Protein AF-A0A165BD59-F1 (afdb_monomer_lite)

Sequence (265 aa):
MYGEHDAYDPAEDPALRLRTVRTAASTIAESIRSEAARDDRRRRKDKGKKRSRFLGFGTARDTREDGIDVDGKKAPASGPRRLVHVAVPLGRDEVKRNGEPLTTYVRNKIRTSKYTPLTFLPKNLYEQFRRVANIYFLALVVLATQPMFGAAGSQISFLPLAVILTITAFKDGLEDYRRAAQDTELNNSPTTRLASDHNSHGGWRNRADEAVRRAWGATFVEVGDILLLRNDDQIPADVVVLATSDPQGDGLCYVETKNLDGETN

pLDDT: mean 75.21, std 19.03, range [31.95, 97.62]

InterPro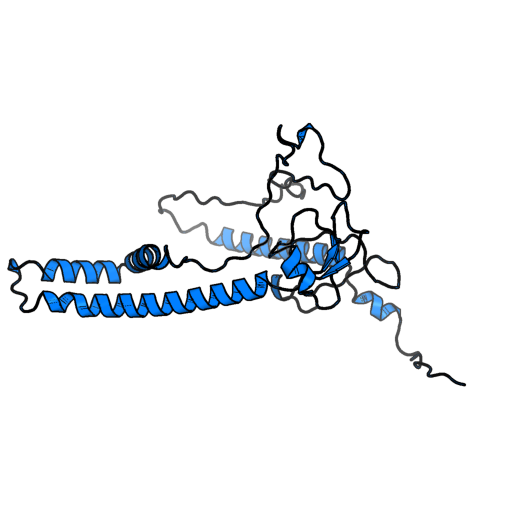 domains:
  IPR008250 P-type ATPase, A domain superfamily [SSF81653] (217-264)
  IPR023298 P-type ATPase, transmembrane domain superfamily [SSF81665] (101-192)
  IPR032631 P-type ATPase, N-terminal [PF16209] (103-151)

Radius of gyration: 29.37 Å; chains: 1; bounding box: 85×55×74 Å

Secondary structure (DSSP, 8-state):
---------TTS-HHHHTTT---HHHHHHHHHHHHHHHHHHHHHHHHTTTTS--------------PPPTTSPPPP--SPPP---SSSPPPGGGB-TTS-BSS-PPPS--------TTTHHHHHHHHHHTSHHHHHHHHHHHHHT-GGG--TTTTTTTHHHHHHHHHHHHHHHHHHHHHHHHHHHHHT---EEE---TTS-S-EEETTSHHHHHHH-SPPP-TT--EEPPTTPPP-S---------TT-S-------TTTT----

Foldseek 3Di:
DDDDDPDDDPPDDPVVVVVPDDDPVRVVVVVVVVVVVVVVVVVVVVVVVVPDDDDDDDDDDPPPPQDQPPVNDRDPPPDDDDDFDAPDQDDPVQADPVRHGPDDDDFLADAPQPDDPVRLVVVLVVVVVVDPVLVVLVVVLVVLPPVVVVNDPSVCSCVVSVVVSVVSSVVSVVVSVVRVVVSVVLLQAKWWWFDPDPPDDTDIDISVDPVCCVVVPSRGDDGNIDTDDDPPRDDSDDDDQPADPPPVRPRDDDDDCCVPPNDDD

Structure (mmCIF, N/CA/C/O backbone):
data_AF-A0A165BD59-F1
#
_entry.id   AF-A0A165BD59-F1
#
loop_
_atom_site.group_PDB
_atom_site.id
_atom_site.type_symbol
_atom_site.label_atom_id
_atom_site.label_alt_id
_atom_site.label_comp_id
_atom_site.label_asym_id
_atom_site.label_entity_id
_atom_site.label_seq_id
_atom_site.pdbx_PDB_ins_code
_atom_site.Cartn_x
_atom_site.Cartn_y
_atom_site.Cartn_z
_atom_site.occupancy
_atom_site.B_iso_or_equiv
_atom_site.auth_seq_id
_atom_site.auth_comp_id
_atom_site.auth_asym_id
_atom_site.auth_atom_id
_atom_site.pdbx_PDB_model_num
ATOM 1 N N . MET A 1 1 ? 50.662 14.422 -24.762 1.00 33.31 1 MET A N 1
ATOM 2 C CA . MET A 1 1 ? 51.720 14.145 -23.771 1.00 33.31 1 MET A CA 1
ATOM 3 C C . MET A 1 1 ? 51.085 13.328 -22.660 1.00 33.31 1 MET A C 1
ATOM 5 O O . MET A 1 1 ? 50.038 13.758 -22.206 1.00 33.31 1 MET A O 1
ATOM 9 N N . TYR A 1 2 ? 51.675 12.159 -22.374 1.00 31.95 2 TYR A N 1
ATOM 10 C CA . TYR A 1 2 ? 51.641 11.294 -21.173 1.00 31.95 2 TYR A CA 1
ATOM 11 C C . TYR A 1 2 ? 50.506 11.526 -20.148 1.00 31.95 2 TYR A C 1
ATOM 13 O O . TYR A 1 2 ? 50.358 12.637 -19.665 1.00 31.95 2 TYR A O 1
ATOM 21 N N . GLY A 1 3 ? 49.674 10.559 -19.751 1.00 37.53 3 GLY A N 1
ATOM 22 C CA . GLY A 1 3 ? 49.916 9.128 -19.550 1.00 37.53 3 GLY A CA 1
ATOM 23 C C . GLY A 1 3 ? 49.971 8.866 -18.043 1.00 37.53 3 GLY A C 1
ATOM 24 O O . GLY A 1 3 ? 51.034 9.024 -17.456 1.00 37.53 3 GLY A O 1
ATOM 25 N N . GLU A 1 4 ? 48.844 8.502 -17.428 1.00 37.16 4 GLU A N 1
ATOM 26 C CA . GLU A 1 4 ? 48.795 8.057 -16.032 1.00 37.16 4 GLU A CA 1
ATOM 27 C C . GLU A 1 4 ? 48.558 6.545 -16.055 1.00 37.16 4 GLU A C 1
ATOM 29 O O . GLU A 1 4 ? 47.484 6.054 -16.395 1.00 37.16 4 GLU A O 1
ATOM 34 N N . HIS A 1 5 ? 49.658 5.816 -15.875 1.00 39.97 5 HIS A N 1
ATOM 35 C CA . HIS A 1 5 ? 49.687 4.367 -15.779 1.00 39.97 5 HIS A CA 1
ATOM 36 C C . HIS A 1 5 ? 49.187 3.971 -14.391 1.00 39.97 5 HIS A C 1
ATOM 38 O O . HIS A 1 5 ? 49.892 4.203 -13.408 1.00 39.97 5 HIS A O 1
ATOM 44 N N . ASP A 1 6 ? 48.031 3.315 -14.318 1.00 50.88 6 ASP A N 1
ATOM 45 C CA . ASP A 1 6 ? 47.707 2.487 -13.161 1.00 50.88 6 ASP A CA 1
ATOM 46 C C . ASP A 1 6 ? 48.766 1.382 -13.077 1.00 50.88 6 ASP A C 1
ATOM 48 O O . ASP A 1 6 ? 48.921 0.549 -13.978 1.00 50.88 6 ASP A O 1
ATOM 52 N N . ALA A 1 7 ? 49.578 1.452 -12.026 1.00 43.84 7 ALA A N 1
ATOM 53 C CA . ALA A 1 7 ? 50.655 0.519 -11.770 1.00 43.84 7 ALA A CA 1
ATOM 54 C C . ALA A 1 7 ? 50.078 -0.892 -11.586 1.00 43.84 7 ALA A C 1
ATOM 56 O O . ALA A 1 7 ? 49.353 -1.171 -10.634 1.00 43.84 7 ALA A O 1
ATOM 57 N N . TYR A 1 8 ? 50.423 -1.783 -12.512 1.00 50.81 8 TYR A N 1
ATOM 58 C CA . TYR A 1 8 ? 50.262 -3.222 -12.356 1.00 50.81 8 TYR A CA 1
ATOM 59 C C . TYR A 1 8 ? 51.144 -3.679 -11.187 1.00 50.81 8 TYR A C 1
ATOM 61 O O . TYR A 1 8 ? 52.370 -3.684 -11.314 1.00 50.81 8 TYR A O 1
ATOM 69 N N . ASP A 1 9 ? 50.531 -4.014 -10.050 1.00 53.12 9 ASP A N 1
ATOM 70 C CA . ASP A 1 9 ? 51.209 -4.647 -8.917 1.00 53.12 9 ASP A CA 1
ATOM 71 C C . ASP A 1 9 ? 51.404 -6.146 -9.228 1.00 53.12 9 ASP A C 1
ATOM 73 O O . ASP A 1 9 ? 50.424 -6.893 -9.307 1.00 53.12 9 ASP A O 1
ATOM 77 N N . PRO A 1 10 ? 52.645 -6.623 -9.444 1.00 53.22 10 PRO A N 1
ATOM 78 C CA . PRO A 1 10 ? 52.916 -8.007 -9.827 1.00 53.22 10 PRO A CA 1
ATOM 79 C C . PRO A 1 10 ? 52.735 -9.016 -8.677 1.00 53.22 10 PRO A C 1
ATOM 81 O O . PRO A 1 10 ? 53.019 -10.199 -8.875 1.00 53.22 10 PRO A O 1
ATOM 84 N N . ALA A 1 11 ? 52.296 -8.583 -7.488 1.00 52.50 11 AL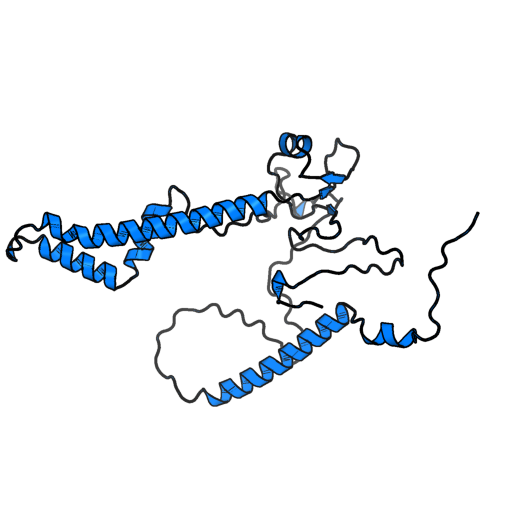A A N 1
ATOM 85 C CA . ALA A 1 11 ? 52.060 -9.454 -6.337 1.00 52.50 11 ALA A CA 1
ATOM 86 C C . ALA A 1 11 ? 50.614 -9.983 -6.214 1.00 52.50 11 ALA A C 1
ATOM 88 O O . ALA A 1 11 ? 50.369 -10.868 -5.390 1.00 52.50 11 ALA A O 1
ATOM 89 N N . GLU A 1 12 ? 49.658 -9.498 -7.016 1.00 51.25 12 GLU A N 1
ATOM 90 C CA . GLU A 1 12 ? 48.284 -10.018 -6.999 1.00 51.25 12 GLU A CA 1
ATOM 91 C C . GLU A 1 12 ? 48.123 -11.204 -7.962 1.00 51.25 12 GLU A C 1
ATOM 93 O O . GLU A 1 12 ? 48.061 -11.047 -9.179 1.00 51.25 12 GLU A O 1
ATOM 98 N N . ASP A 1 13 ? 48.028 -12.415 -7.408 1.00 57.69 13 ASP A N 1
ATOM 99 C CA . ASP A 1 13 ? 47.718 -13.628 -8.166 1.00 57.69 13 ASP A CA 1
ATOM 100 C C . ASP A 1 13 ? 46.296 -13.529 -8.779 1.00 57.69 13 ASP A C 1
ATOM 102 O O . ASP A 1 13 ? 45.302 -13.511 -8.040 1.00 57.69 13 ASP A O 1
ATOM 106 N N . PRO A 1 14 ? 46.139 -13.487 -10.118 1.00 55.44 14 PRO A N 1
ATOM 107 C CA . PRO A 1 14 ? 44.833 -13.365 -10.772 1.00 55.44 14 PRO A CA 1
ATOM 108 C C . PRO A 1 14 ? 43.921 -14.578 -10.520 1.00 55.44 14 PRO A C 1
ATOM 110 O O . PRO A 1 14 ? 42.703 -14.485 -10.687 1.00 55.44 14 PRO A O 1
ATOM 113 N N . ALA A 1 15 ? 44.473 -15.704 -10.053 1.00 53.16 15 ALA A N 1
ATOM 114 C CA . ALA A 1 15 ? 43.697 -16.867 -9.639 1.00 53.16 15 ALA A CA 1
ATOM 115 C C . ALA A 1 15 ? 43.010 -16.691 -8.269 1.00 53.16 15 ALA A C 1
ATOM 117 O O . ALA A 1 15 ? 42.116 -17.476 -7.935 1.00 53.16 15 ALA A O 1
ATOM 118 N N . LEU A 1 16 ? 43.376 -15.672 -7.477 1.00 47.09 16 LEU A N 1
ATOM 119 C CA . LEU A 1 16 ? 42.739 -15.391 -6.185 1.00 47.09 16 LEU A CA 1
ATOM 120 C C . LEU A 1 16 ? 41.391 -14.665 -6.332 1.00 47.09 16 LEU A C 1
ATOM 122 O O . LEU A 1 16 ? 40.461 -14.989 -5.592 1.00 47.09 16 LEU A O 1
ATOM 126 N N . ARG A 1 17 ? 41.231 -13.766 -7.318 1.00 45.41 17 ARG A N 1
ATOM 127 C CA . ARG A 1 17 ? 39.956 -13.052 -7.576 1.00 45.41 17 ARG A CA 1
ATOM 128 C C . ARG A 1 17 ? 38.838 -13.972 -8.070 1.00 45.41 17 ARG A C 1
ATOM 130 O O . ARG A 1 17 ? 37.668 -13.713 -7.820 1.00 45.41 17 ARG A O 1
ATOM 137 N N . LEU A 1 18 ? 39.188 -15.082 -8.717 1.00 45.34 18 LEU A N 1
ATOM 138 C CA . LEU A 1 18 ? 38.225 -16.062 -9.228 1.00 45.34 18 LEU A CA 1
ATOM 139 C C . LEU A 1 18 ? 37.698 -17.023 -8.150 1.00 45.34 18 LEU A C 1
ATOM 141 O O . LEU A 1 18 ? 36.722 -17.730 -8.386 1.00 45.34 18 LEU A O 1
ATOM 145 N N . ARG A 1 19 ? 38.317 -17.066 -6.960 1.00 46.44 19 ARG A N 1
ATOM 146 C CA . ARG A 1 19 ? 37.901 -17.974 -5.873 1.00 46.44 19 ARG A CA 1
ATOM 147 C C . ARG A 1 19 ? 36.776 -17.424 -4.997 1.00 46.44 19 ARG A C 1
ATOM 149 O O . ARG A 1 19 ? 36.176 -18.199 -4.255 1.00 46.44 19 ARG A O 1
ATOM 156 N N . THR A 1 20 ? 36.479 -16.128 -5.075 1.00 49.16 20 THR A N 1
ATOM 157 C CA . THR A 1 20 ? 35.452 -15.467 -4.250 1.00 49.16 20 THR A CA 1
ATOM 158 C C . THR A 1 20 ? 34.206 -15.052 -5.032 1.00 49.16 20 THR A C 1
ATOM 160 O O . THR A 1 20 ? 33.179 -14.772 -4.418 1.00 49.16 20 THR A O 1
ATOM 163 N N . VAL A 1 21 ? 34.241 -15.077 -6.370 1.00 49.41 21 VAL A N 1
ATOM 164 C CA . VAL A 1 21 ? 33.085 -14.728 -7.206 1.00 49.41 21 VAL A CA 1
ATOM 165 C C . VAL A 1 21 ? 32.183 -15.945 -7.376 1.00 49.41 21 VAL A C 1
ATOM 167 O O . VAL A 1 21 ? 32.472 -16.881 -8.121 1.00 49.41 21 VAL A O 1
ATOM 170 N N . ARG A 1 22 ? 31.057 -15.931 -6.668 1.00 55.25 22 ARG A N 1
ATOM 171 C CA . ARG A 1 22 ? 29.975 -16.893 -6.866 1.00 55.25 22 ARG A CA 1
ATOM 172 C C . ARG A 1 22 ? 29.050 -16.362 -7.954 1.00 55.25 22 ARG A C 1
ATOM 174 O O . ARG A 1 22 ? 28.474 -15.290 -7.814 1.00 55.25 22 ARG A O 1
ATOM 181 N N . THR A 1 23 ? 28.879 -17.113 -9.039 1.00 60.84 23 THR A N 1
ATOM 182 C CA . THR A 1 23 ? 27.822 -16.831 -10.022 1.00 60.84 23 THR A CA 1
ATOM 183 C C . THR A 1 23 ? 26.452 -16.922 -9.346 1.00 60.84 23 THR A C 1
ATOM 185 O O . THR A 1 23 ? 26.275 -17.739 -8.439 1.00 60.84 23 THR A O 1
ATOM 188 N N . ALA A 1 24 ? 25.460 -16.151 -9.804 1.00 55.47 24 ALA A N 1
ATOM 189 C CA . ALA A 1 24 ? 24.094 -16.188 -9.261 1.00 55.47 24 ALA A CA 1
ATOM 190 C C . ALA A 1 24 ? 23.498 -17.614 -9.232 1.00 55.47 24 ALA A C 1
ATOM 192 O O . ALA A 1 24 ? 22.771 -17.992 -8.320 1.00 55.47 24 ALA A O 1
ATOM 193 N N . ALA A 1 25 ? 23.870 -18.465 -10.191 1.00 58.34 25 ALA A N 1
ATOM 194 C CA . ALA A 1 25 ? 23.489 -19.875 -10.182 1.00 58.34 25 ALA A CA 1
ATOM 195 C C . ALA A 1 25 ? 24.118 -20.662 -9.013 1.00 58.34 25 ALA A C 1
ATOM 197 O O . ALA A 1 25 ? 23.476 -21.539 -8.436 1.00 58.34 25 ALA A O 1
ATOM 198 N N . SER A 1 26 ? 25.366 -20.355 -8.647 1.00 68.25 26 SER A N 1
ATOM 199 C CA . SER A 1 26 ? 26.078 -21.009 -7.544 1.00 68.25 26 SER A CA 1
ATOM 200 C C . SER A 1 26 ? 25.597 -20.547 -6.165 1.00 68.25 26 SER A C 1
ATOM 202 O O . SER A 1 26 ? 25.477 -21.385 -5.271 1.00 68.25 26 SER A O 1
ATOM 204 N N . THR A 1 27 ? 25.226 -19.269 -6.008 1.00 66.56 27 THR A N 1
ATOM 205 C CA . THR A 1 27 ? 24.606 -18.755 -4.775 1.00 66.56 27 THR A CA 1
ATOM 206 C C . THR A 1 27 ? 23.228 -19.372 -4.560 1.00 66.56 27 THR A C 1
ATOM 208 O O . THR A 1 27 ? 22.952 -19.866 -3.470 1.00 66.56 27 THR A O 1
ATOM 211 N N . ILE A 1 28 ? 22.412 -19.481 -5.615 1.00 68.81 28 ILE A N 1
ATOM 212 C CA . ILE A 1 28 ? 21.121 -20.184 -5.575 1.00 68.81 28 ILE A CA 1
ATOM 213 C C . ILE A 1 28 ? 21.314 -21.674 -5.242 1.00 68.81 28 ILE A C 1
ATOM 215 O O . ILE A 1 28 ? 20.597 -22.239 -4.421 1.00 68.81 28 ILE A O 1
ATOM 219 N N . ALA A 1 29 ? 22.303 -22.342 -5.840 1.00 66.88 29 ALA A N 1
ATOM 220 C CA . ALA A 1 29 ? 22.573 -23.750 -5.548 1.00 66.88 29 ALA A CA 1
ATOM 221 C C . ALA A 1 29 ? 23.072 -23.984 -4.109 1.00 66.88 29 ALA A C 1
ATOM 223 O O . ALA A 1 29 ? 22.890 -25.069 -3.548 1.00 66.88 29 ALA A O 1
ATOM 224 N N . GLU A 1 30 ? 23.744 -23.007 -3.504 1.00 69.94 30 GLU A N 1
ATOM 225 C CA . GLU A 1 30 ? 24.208 -23.085 -2.119 1.00 69.94 30 GLU A CA 1
ATOM 226 C C . GLU A 1 30 ? 23.120 -22.702 -1.116 1.00 69.94 30 GLU A C 1
ATOM 228 O O . GLU A 1 30 ? 22.986 -23.384 -0.098 1.00 69.94 30 GLU A O 1
ATOM 233 N N . SER A 1 31 ? 22.282 -21.711 -1.432 1.00 68.44 31 SER A N 1
ATOM 234 C CA . SER A 1 31 ? 21.125 -21.351 -0.611 1.00 68.44 31 SER A CA 1
ATOM 235 C C . SER A 1 31 ? 20.165 -22.535 -0.495 1.00 68.44 31 SER A C 1
ATOM 237 O O . SER A 1 31 ? 19.843 -22.930 0.625 1.00 68.44 31 SER A O 1
ATOM 239 N N . ILE A 1 32 ? 19.871 -23.224 -1.606 1.00 72.81 32 ILE A N 1
ATOM 240 C CA . ILE A 1 32 ? 19.057 -24.452 -1.630 1.00 72.81 32 ILE A CA 1
ATOM 241 C C . ILE A 1 32 ? 19.676 -25.555 -0.757 1.00 72.81 32 ILE A C 1
ATOM 243 O O . ILE A 1 32 ? 18.973 -26.222 0.004 1.00 72.81 32 ILE A O 1
ATOM 247 N N . ARG A 1 33 ? 21.001 -25.755 -0.823 1.00 73.44 33 ARG A N 1
ATOM 248 C CA . ARG A 1 33 ? 21.699 -26.749 0.017 1.00 73.44 33 ARG A CA 1
ATOM 249 C C . ARG A 1 33 ? 21.655 -26.379 1.500 1.00 73.44 33 ARG A C 1
ATOM 251 O O . ARG A 1 33 ? 21.483 -27.257 2.349 1.00 73.44 33 ARG A O 1
ATOM 258 N N . SER A 1 34 ? 21.784 -25.093 1.816 1.00 73.19 34 SER A N 1
ATOM 259 C CA . SER A 1 34 ? 21.719 -24.582 3.186 1.00 73.19 34 SER A CA 1
ATOM 260 C C . SER A 1 34 ? 20.306 -24.683 3.775 1.00 73.19 34 SER A C 1
ATOM 262 O O . SER A 1 34 ? 20.154 -25.057 4.941 1.00 73.19 34 SER A O 1
ATOM 264 N N . GLU A 1 35 ? 19.272 -24.436 2.966 1.00 70.25 35 GLU A N 1
ATOM 265 C CA . GLU A 1 35 ? 17.866 -24.589 3.337 1.00 70.25 35 GLU A CA 1
ATOM 266 C C . GLU A 1 35 ? 17.512 -26.056 3.558 1.00 70.25 35 GLU A C 1
ATOM 268 O O . GLU A 1 35 ? 16.984 -26.400 4.617 1.00 70.25 35 GLU A O 1
ATOM 273 N N . ALA A 1 36 ? 17.918 -26.944 2.646 1.00 73.00 36 ALA A N 1
ATOM 274 C CA . ALA A 1 36 ? 17.712 -28.382 2.796 1.00 73.00 36 ALA A CA 1
ATOM 275 C C . ALA A 1 36 ? 18.338 -28.919 4.099 1.00 73.00 36 ALA A C 1
ATOM 277 O O . ALA A 1 36 ? 17.715 -29.692 4.830 1.00 73.00 36 ALA A O 1
ATOM 278 N N . ALA A 1 37 ? 19.543 -28.459 4.454 1.00 75.50 37 ALA A N 1
ATOM 279 C CA . ALA A 1 37 ? 20.199 -28.841 5.706 1.00 75.50 37 ALA A CA 1
ATOM 280 C C . ALA A 1 37 ? 19.501 -28.267 6.958 1.00 75.50 37 ALA A C 1
ATOM 282 O O . ALA A 1 37 ? 19.493 -28.907 8.018 1.00 75.50 37 ALA A O 1
ATOM 283 N N . ARG A 1 38 ? 18.918 -27.063 6.868 1.00 73.19 38 ARG A N 1
ATOM 284 C CA . ARG A 1 38 ? 18.138 -26.441 7.955 1.00 73.19 38 ARG A CA 1
ATOM 285 C C . ARG A 1 38 ? 16.810 -27.162 8.174 1.00 73.19 38 ARG A C 1
ATOM 287 O O . ARG A 1 38 ? 16.442 -27.404 9.329 1.00 73.19 38 ARG A O 1
ATOM 294 N N . ASP A 1 39 ? 16.137 -27.561 7.104 1.00 71.31 39 ASP A N 1
ATOM 295 C CA . ASP A 1 39 ? 14.881 -28.303 7.177 1.00 71.31 39 ASP A CA 1
ATOM 296 C C . ASP A 1 39 ? 15.070 -29.712 7.728 1.00 71.31 39 ASP A C 1
ATOM 298 O O . ASP A 1 39 ? 14.269 -30.161 8.554 1.00 71.31 39 ASP A O 1
ATOM 302 N N . ASP A 1 40 ? 16.179 -30.378 7.404 1.00 72.44 40 ASP A N 1
ATOM 303 C CA . ASP A 1 40 ? 16.482 -31.688 7.978 1.00 72.44 40 ASP A CA 1
ATOM 304 C C . ASP A 1 40 ? 16.718 -31.601 9.502 1.00 72.44 40 ASP A C 1
ATOM 306 O O . ASP A 1 40 ? 16.241 -32.438 10.280 1.00 72.44 40 ASP A O 1
ATOM 310 N N . ARG A 1 41 ? 17.348 -30.512 9.977 1.00 73.25 41 ARG A N 1
ATOM 311 C CA . ARG A 1 41 ? 17.464 -30.217 11.420 1.00 73.25 41 ARG A CA 1
ATOM 312 C C . ARG A 1 41 ? 16.108 -29.915 12.064 1.00 73.25 41 ARG A C 1
ATOM 314 O O . ARG A 1 41 ? 15.867 -30.370 13.186 1.00 73.25 41 ARG A O 1
ATOM 321 N N . ARG A 1 42 ? 15.214 -29.181 11.389 1.00 71.00 42 ARG A N 1
ATOM 322 C CA . ARG A 1 42 ? 13.852 -28.901 11.887 1.00 71.00 42 ARG A CA 1
ATOM 323 C C . ARG A 1 42 ? 13.023 -30.180 12.000 1.00 71.00 42 ARG A C 1
ATOM 325 O O . ARG A 1 42 ? 12.447 -30.428 13.058 1.00 71.00 42 ARG A O 1
ATOM 332 N N . ARG A 1 43 ? 13.054 -31.047 10.982 1.00 67.38 43 ARG A N 1
ATOM 333 C CA . ARG A 1 43 ? 12.350 -32.343 10.979 1.00 67.38 43 ARG A CA 1
ATOM 334 C C . ARG A 1 43 ? 12.808 -33.261 12.113 1.00 67.38 43 ARG A C 1
ATOM 336 O O . ARG A 1 43 ? 11.973 -33.906 12.751 1.00 67.38 43 ARG A O 1
ATOM 343 N N . ARG A 1 44 ? 14.110 -33.292 12.429 1.00 67.12 44 ARG A N 1
ATOM 344 C CA . ARG A 1 44 ? 14.630 -34.035 13.597 1.00 67.12 44 ARG A CA 1
ATOM 345 C C . ARG A 1 44 ? 14.095 -33.483 14.920 1.00 67.12 44 ARG A C 1
ATOM 347 O O . ARG A 1 44 ? 13.765 -34.261 15.812 1.00 67.12 44 ARG A O 1
ATOM 354 N N . LYS A 1 45 ? 13.946 -32.160 15.034 1.00 65.88 45 LYS A N 1
ATOM 355 C CA . LYS A 1 45 ? 13.420 -31.494 16.237 1.00 65.88 45 LYS A CA 1
ATOM 356 C C . LYS A 1 45 ? 11.914 -31.729 16.429 1.00 65.88 45 LYS A C 1
ATOM 358 O O . LYS A 1 45 ? 11.473 -31.921 17.560 1.00 65.88 45 LYS A O 1
ATOM 363 N N . ASP A 1 46 ? 11.146 -31.798 15.341 1.00 60.22 46 ASP A N 1
ATOM 364 C CA . ASP A 1 46 ? 9.697 -32.048 15.385 1.00 60.22 46 ASP A CA 1
ATOM 365 C C . ASP A 1 46 ? 9.331 -33.516 15.636 1.00 60.22 46 ASP A C 1
ATOM 367 O O . ASP A 1 46 ? 8.355 -33.789 16.342 1.00 60.22 46 ASP A O 1
ATOM 371 N N . LYS A 1 47 ? 10.145 -34.477 15.171 1.00 57.25 47 LYS A N 1
ATOM 372 C CA . LYS A 1 47 ? 9.977 -35.895 15.546 1.00 57.25 47 LYS A CA 1
ATOM 373 C C . LYS A 1 47 ? 10.122 -36.121 17.060 1.00 57.25 47 LYS A C 1
ATOM 375 O O . LYS A 1 47 ? 9.470 -37.012 17.595 1.00 57.25 47 LYS A O 1
ATOM 380 N N . GLY A 1 48 ? 10.881 -35.275 17.764 1.00 53.84 48 GLY A N 1
ATOM 381 C CA . GLY A 1 48 ? 10.989 -35.297 19.229 1.00 53.84 48 GLY A CA 1
ATOM 382 C C . GLY A 1 48 ? 9.810 -34.661 19.984 1.00 53.84 48 GLY A C 1
ATOM 383 O O . GLY A 1 48 ? 9.659 -34.897 21.179 1.00 53.84 48 GLY A O 1
ATOM 384 N N . LYS A 1 49 ? 8.953 -33.872 19.316 1.00 53.06 49 LYS A N 1
ATOM 385 C CA . LYS A 1 49 ? 7.873 -33.091 19.958 1.00 53.06 49 LYS A CA 1
ATOM 386 C C . LYS A 1 49 ? 6.467 -33.680 19.794 1.00 53.06 49 LYS A C 1
ATOM 388 O O . LYS A 1 49 ? 5.545 -33.236 20.474 1.00 53.06 49 LYS A O 1
ATOM 393 N N . LYS A 1 50 ? 6.284 -34.710 18.958 1.00 49.12 50 LYS A N 1
ATOM 394 C CA . LYS A 1 50 ? 4.976 -35.345 18.682 1.00 49.12 50 LYS A CA 1
ATOM 395 C C . LYS A 1 50 ? 4.429 -36.267 19.795 1.00 49.12 50 LYS A C 1
ATOM 397 O O . LYS A 1 50 ? 3.508 -37.032 19.538 1.00 49.12 50 LYS A O 1
ATOM 402 N N . ARG A 1 51 ? 4.921 -36.179 21.041 1.00 47.44 51 ARG A N 1
ATOM 403 C CA . ARG A 1 51 ? 4.317 -36.875 22.203 1.00 47.44 51 ARG A CA 1
ATOM 404 C C . ARG A 1 51 ? 3.410 -36.008 23.083 1.00 47.44 51 ARG A C 1
ATOM 406 O O . ARG A 1 51 ? 2.813 -36.545 24.008 1.00 47.44 51 ARG A O 1
ATOM 413 N N . SER A 1 52 ? 3.231 -34.716 22.801 1.00 50.81 52 SER A N 1
ATOM 414 C CA . SER A 1 52 ? 2.253 -33.900 23.532 1.00 50.81 52 SER A CA 1
ATOM 415 C C . SER A 1 52 ? 1.507 -32.925 22.621 1.00 50.81 52 SER A C 1
ATOM 417 O O . SER A 1 52 ? 2.048 -31.917 22.165 1.00 50.81 52 SER A O 1
ATOM 419 N N . ARG A 1 53 ? 0.247 -33.268 22.334 1.00 46.28 53 ARG A N 1
ATOM 420 C CA . ARG A 1 53 ? -0.925 -32.378 22.217 1.00 46.28 53 ARG A CA 1
ATOM 421 C C . ARG A 1 53 ? -2.051 -33.144 21.526 1.00 46.28 53 ARG A C 1
ATOM 423 O O . ARG A 1 53 ? -2.187 -33.123 20.308 1.00 46.28 53 ARG A O 1
ATOM 430 N N . PHE A 1 54 ? -2.832 -33.836 22.347 1.00 44.06 54 PHE A N 1
ATOM 431 C CA . PHE A 1 54 ? -4.203 -34.220 22.035 1.00 44.06 54 PHE A CA 1
ATOM 432 C C . PHE A 1 54 ? -5.116 -33.075 22.521 1.00 44.06 54 PHE A C 1
ATOM 434 O O . PHE A 1 54 ? -4.824 -32.486 23.560 1.00 44.06 54 PHE A O 1
ATOM 441 N N . LEU A 1 55 ? -6.190 -32.801 21.772 1.00 41.50 55 LEU A N 1
ATOM 442 C CA . LEU A 1 55 ? -7.215 -31.743 21.907 1.00 41.50 55 LEU A CA 1
ATOM 443 C C . LEU A 1 55 ? -6.885 -30.330 21.377 1.00 41.50 55 LEU A C 1
ATOM 445 O O . LEU A 1 55 ? -6.101 -29.579 21.949 1.00 41.50 55 LEU A O 1
ATOM 449 N N . GLY A 1 56 ? -7.616 -29.934 20.326 1.00 34.88 56 GLY A N 1
ATOM 450 C CA . GLY A 1 56 ? -7.756 -28.549 19.870 1.00 34.88 56 GLY A CA 1
ATOM 451 C C . GLY A 1 56 ? -8.477 -28.449 18.523 1.00 34.88 56 GLY A C 1
ATOM 452 O O . GLY A 1 56 ? -7.905 -28.802 17.499 1.00 34.88 56 GLY A O 1
ATOM 453 N N . PHE A 1 57 ? -9.732 -27.992 18.562 1.00 34.34 57 PHE A N 1
ATOM 454 C CA . PHE A 1 57 ? -10.681 -27.792 17.458 1.00 34.34 57 PHE A CA 1
ATOM 455 C C . PHE A 1 57 ? -10.074 -27.172 16.185 1.00 34.34 57 PHE A C 1
ATOM 457 O O . PHE A 1 57 ? -9.359 -26.171 16.240 1.00 34.34 57 PHE A O 1
ATOM 464 N N . GLY A 1 58 ? -10.410 -27.765 15.036 1.00 35.00 58 GLY A N 1
ATOM 465 C CA . GLY A 1 58 ? -9.911 -27.381 13.720 1.00 35.00 58 GLY A CA 1
ATOM 466 C C . GLY A 1 58 ? -10.568 -26.120 13.164 1.00 35.00 58 GLY A C 1
ATOM 467 O O . GLY A 1 58 ? -11.771 -26.083 12.922 1.00 35.00 58 GLY A O 1
ATOM 468 N N . THR A 1 59 ? -9.745 -25.114 12.883 1.00 33.88 59 THR A N 1
ATOM 469 C CA . THR A 1 59 ? -9.991 -24.141 11.819 1.00 33.88 59 THR A CA 1
ATOM 470 C C . THR A 1 59 ? -9.071 -24.500 10.658 1.00 33.88 59 THR A C 1
ATOM 472 O O . THR A 1 59 ? -7.878 -24.737 10.855 1.00 33.88 59 THR A O 1
ATOM 475 N N . ALA A 1 60 ? -9.643 -24.614 9.457 1.00 41.56 60 ALA A N 1
ATOM 476 C CA . ALA A 1 60 ? -8.920 -24.952 8.239 1.00 41.56 60 ALA A CA 1
ATOM 477 C C . ALA A 1 60 ? -7.806 -23.922 7.992 1.00 41.56 60 ALA A C 1
ATOM 479 O O . ALA A 1 60 ? -8.056 -22.788 7.585 1.00 41.56 60 ALA A O 1
ATOM 480 N N . ARG A 1 61 ? -6.570 -24.319 8.298 1.00 33.06 61 ARG A N 1
ATOM 481 C CA . ARG A 1 61 ? -5.355 -23.648 7.848 1.00 33.06 61 ARG A CA 1
ATOM 482 C C . ARG A 1 61 ? -5.054 -24.180 6.458 1.00 33.06 61 ARG A C 1
ATOM 484 O O . ARG A 1 61 ? -4.772 -25.362 6.308 1.00 33.06 61 ARG A O 1
ATOM 491 N N . ASP A 1 62 ? -5.111 -23.292 5.477 1.00 35.72 62 ASP A N 1
ATOM 492 C CA . ASP A 1 62 ? -4.546 -23.501 4.149 1.00 35.72 62 ASP A CA 1
ATOM 493 C C . ASP A 1 62 ? -3.013 -23.535 4.288 1.00 35.72 62 ASP A C 1
ATOM 495 O O . ASP A 1 62 ? -2.323 -22.516 4.219 1.00 35.72 62 ASP A O 1
ATOM 499 N N . THR A 1 63 ? -2.475 -24.700 4.651 1.00 34.19 63 THR A N 1
ATOM 500 C CA . THR A 1 63 ? -1.041 -24.982 4.597 1.00 34.19 63 THR A CA 1
ATOM 501 C C . THR A 1 63 ? -0.681 -25.250 3.146 1.00 34.19 63 THR A C 1
ATOM 503 O O . THR A 1 63 ? -0.847 -26.364 2.655 1.00 34.19 63 THR A O 1
ATOM 506 N N . ARG A 1 64 ? -0.173 -24.221 2.464 1.00 39.91 64 ARG A N 1
ATOM 507 C CA . ARG A 1 64 ? 0.614 -24.395 1.242 1.00 39.91 64 ARG A CA 1
ATOM 508 C C . ARG A 1 64 ? 1.917 -25.086 1.631 1.00 39.91 64 ARG A C 1
ATOM 510 O O . ARG A 1 64 ? 2.864 -24.443 2.072 1.00 39.91 64 ARG A O 1
ATOM 517 N N . GLU A 1 65 ? 1.910 -26.410 1.578 1.00 39.12 65 GLU A N 1
ATOM 518 C CA . GLU A 1 65 ? 3.127 -27.206 1.626 1.00 39.12 65 GLU A CA 1
ATOM 519 C C . GLU A 1 65 ? 3.749 -27.177 0.229 1.00 39.12 65 GLU A C 1
ATOM 521 O O . GLU A 1 65 ? 3.300 -27.882 -0.674 1.00 39.12 65 GLU A O 1
ATOM 526 N N . ASP A 1 66 ? 4.795 -26.371 0.050 1.00 42.66 66 ASP A N 1
ATOM 527 C CA . ASP A 1 66 ? 5.740 -26.549 -1.053 1.00 42.66 66 ASP A CA 1
ATOM 528 C C . ASP A 1 66 ? 6.570 -27.810 -0.756 1.00 42.66 66 ASP A C 1
ATOM 530 O O . ASP A 1 66 ? 7.705 -27.769 -0.281 1.00 42.66 66 ASP A O 1
ATOM 534 N N . GLY A 1 67 ? 5.935 -28.970 -0.928 1.00 39.53 67 GLY A N 1
ATOM 535 C CA . GLY A 1 67 ? 6.547 -30.276 -0.737 1.00 39.53 67 GLY A CA 1
ATOM 536 C C . GLY A 1 67 ? 7.501 -30.599 -1.883 1.00 39.53 67 GLY A C 1
ATOM 537 O O . GLY A 1 67 ? 7.109 -30.625 -3.047 1.00 39.53 67 GLY A O 1
ATOM 538 N N . ILE A 1 68 ? 8.762 -30.871 -1.552 1.00 48.22 68 ILE A N 1
ATOM 539 C CA . ILE A 1 68 ? 9.705 -31.539 -2.453 1.00 48.22 68 ILE A CA 1
ATOM 540 C C . ILE A 1 68 ? 9.251 -32.996 -2.573 1.00 48.22 68 ILE A C 1
ATOM 542 O O . ILE A 1 68 ? 9.160 -33.693 -1.558 1.00 48.22 68 ILE A O 1
ATOM 546 N N . ASP A 1 69 ? 8.955 -33.435 -3.795 1.00 45.03 69 ASP A N 1
ATOM 547 C CA . ASP A 1 69 ? 8.580 -34.818 -4.078 1.00 45.03 69 ASP A CA 1
ATOM 548 C C . ASP A 1 69 ? 9.776 -35.759 -3.837 1.00 45.03 69 ASP A C 1
ATOM 550 O O . ASP A 1 69 ? 10.933 -35.330 -3.890 1.00 45.03 69 ASP A O 1
ATOM 554 N N . VAL A 1 70 ? 9.518 -37.041 -3.563 1.00 50.94 70 VAL A N 1
ATOM 555 C CA . VAL A 1 70 ? 10.524 -38.028 -3.089 1.00 50.94 70 VAL A CA 1
ATOM 556 C C . VAL A 1 70 ? 11.725 -38.187 -4.048 1.00 50.94 70 VAL A C 1
ATOM 558 O O . VAL A 1 70 ? 12.808 -38.578 -3.619 1.00 50.94 70 VAL A O 1
ATOM 561 N N . ASP A 1 71 ? 11.571 -37.768 -5.307 1.00 51.56 71 ASP A N 1
ATOM 562 C CA . ASP A 1 71 ? 12.592 -37.799 -6.363 1.00 51.56 71 ASP A CA 1
ATOM 563 C C . ASP A 1 71 ? 13.423 -36.504 -6.510 1.00 51.56 71 ASP A C 1
ATOM 565 O O . ASP A 1 71 ? 14.171 -36.351 -7.478 1.00 51.56 71 ASP A O 1
ATOM 569 N N . GLY A 1 72 ? 13.290 -35.524 -5.608 1.00 49.47 72 GLY A N 1
ATOM 570 C CA . GLY A 1 72 ? 14.062 -34.271 -5.673 1.00 49.47 72 GLY A CA 1
ATOM 571 C C . GLY A 1 72 ? 13.691 -33.357 -6.850 1.00 49.47 72 GLY A C 1
ATOM 572 O O . GLY A 1 72 ? 14.382 -32.373 -7.122 1.00 49.47 72 GLY A O 1
ATOM 573 N N . LYS A 1 73 ? 12.589 -33.648 -7.547 1.00 45.66 73 LYS A N 1
ATOM 574 C CA . LYS A 1 73 ? 12.015 -32.763 -8.564 1.00 45.66 73 LYS A CA 1
ATOM 575 C C . LYS A 1 73 ? 11.175 -31.704 -7.856 1.00 45.66 73 LYS A C 1
ATOM 577 O O . LYS A 1 73 ? 10.288 -32.036 -7.072 1.00 45.66 73 LYS A O 1
ATOM 582 N N . LYS A 1 74 ? 11.460 -30.423 -8.131 1.00 47.59 74 LYS A N 1
ATOM 583 C CA . LYS A 1 74 ? 10.584 -29.306 -7.740 1.00 47.59 74 LYS A CA 1
ATOM 584 C C . LYS A 1 74 ? 9.169 -29.665 -8.190 1.00 47.59 74 LYS A C 1
ATOM 586 O O . LYS A 1 74 ? 8.978 -29.939 -9.378 1.00 47.59 74 LYS A O 1
ATOM 591 N N . ALA A 1 75 ? 8.212 -29.679 -7.260 1.00 56.69 75 ALA A N 1
ATOM 592 C CA . ALA A 1 75 ? 6.806 -29.801 -7.613 1.00 56.69 75 ALA A CA 1
ATOM 593 C C . ALA A 1 75 ? 6.510 -28.788 -8.737 1.00 56.69 75 ALA A C 1
ATOM 595 O O . ALA A 1 75 ? 7.008 -27.654 -8.670 1.00 56.69 75 ALA A O 1
ATOM 596 N N . PRO A 1 76 ? 5.796 -29.181 -9.809 1.00 58.19 76 PRO A N 1
ATOM 597 C CA . PRO A 1 76 ? 5.457 -28.249 -10.874 1.00 58.19 76 PRO A CA 1
ATOM 598 C C . PRO A 1 76 ? 4.785 -27.039 -10.233 1.00 58.19 76 PRO A C 1
ATOM 600 O O . PRO A 1 76 ? 3.897 -27.214 -9.401 1.00 58.19 76 PRO A O 1
ATOM 603 N N . ALA A 1 77 ? 5.262 -25.836 -10.573 1.00 60.8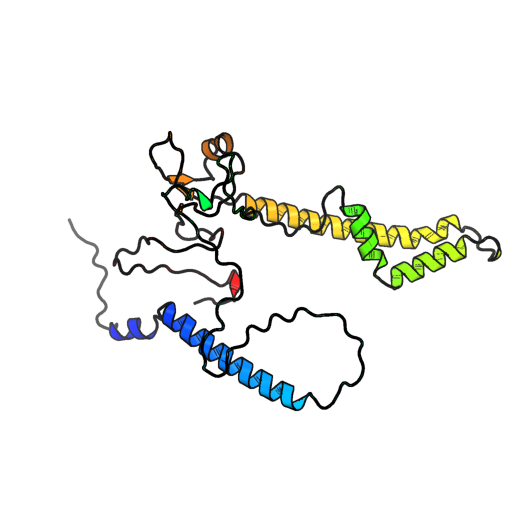1 77 ALA A N 1
ATOM 604 C CA . ALA A 1 77 ? 4.800 -24.590 -9.972 1.00 60.81 77 ALA A CA 1
ATOM 605 C C . ALA A 1 77 ? 3.265 -24.584 -9.923 1.00 60.81 77 ALA A C 1
ATOM 607 O O . ALA A 1 77 ? 2.600 -24.535 -10.959 1.00 60.81 77 ALA A O 1
ATOM 608 N N . SER A 1 78 ? 2.721 -24.723 -8.714 1.00 55.53 78 SER A N 1
ATOM 609 C CA . SER A 1 78 ? 1.288 -24.848 -8.494 1.00 55.53 78 SER A CA 1
ATOM 610 C C . SER A 1 78 ? 0.682 -23.454 -8.587 1.00 55.53 78 SER A C 1
ATOM 612 O O . SER A 1 78 ? 0.732 -22.665 -7.646 1.00 55.53 78 SER A O 1
ATOM 614 N N . GLY A 1 79 ? 0.196 -23.106 -9.775 1.00 66.88 79 GLY A N 1
ATOM 615 C CA . GLY A 1 79 ? -0.432 -21.820 -10.034 1.00 66.88 79 GLY A CA 1
ATOM 616 C C . GLY A 1 79 ? -0.791 -21.621 -11.508 1.00 66.88 79 GLY A C 1
ATOM 617 O O . GLY A 1 79 ? -0.220 -22.278 -12.384 1.00 66.88 79 GLY A O 1
ATOM 618 N N . PRO A 1 80 ? -1.740 -20.718 -11.809 1.00 77.25 80 PRO A N 1
ATOM 619 C CA . PRO A 1 80 ? -2.039 -20.337 -13.182 1.00 77.25 80 PRO A CA 1
ATOM 620 C C . PRO A 1 80 ? -0.784 -19.746 -13.838 1.00 77.25 80 PRO A C 1
ATOM 622 O O . PRO A 1 80 ? -0.170 -18.815 -13.314 1.00 77.25 80 PRO A O 1
ATOM 625 N N . ARG A 1 81 ? -0.381 -20.300 -14.986 1.00 82.94 81 ARG A N 1
ATOM 626 C CA . ARG A 1 81 ? 0.756 -19.782 -15.759 1.00 82.94 81 ARG A CA 1
ATOM 627 C C . ARG A 1 81 ? 0.348 -18.465 -16.419 1.00 82.94 81 ARG A C 1
ATOM 629 O O . ARG A 1 81 ? -0.734 -18.379 -16.993 1.00 82.94 81 ARG A O 1
ATOM 636 N N . ARG A 1 82 ? 1.223 -17.459 -16.353 1.00 86.50 82 ARG A N 1
ATOM 637 C CA . ARG A 1 82 ? 1.053 -16.174 -17.047 1.00 86.50 82 ARG A CA 1
ATOM 638 C C . ARG A 1 82 ? 1.902 -16.143 -18.315 1.00 86.50 82 ARG A C 1
ATOM 640 O O . ARG A 1 82 ? 3.073 -16.517 -18.261 1.00 86.50 82 ARG A O 1
ATOM 647 N N . LEU A 1 83 ? 1.316 -15.689 -19.420 1.00 87.94 83 LEU A N 1
ATOM 648 C CA . LEU A 1 83 ? 2.021 -15.367 -20.658 1.00 87.94 83 LEU A CA 1
ATOM 649 C C . LEU A 1 83 ? 2.027 -13.845 -20.811 1.00 87.94 83 LEU A C 1
ATOM 651 O O . LEU A 1 83 ? 0.987 -13.201 -20.686 1.00 87.94 83 LEU A O 1
ATOM 655 N N . VAL A 1 84 ? 3.211 -13.274 -21.016 1.00 88.75 84 VAL A N 1
ATOM 656 C CA . VAL A 1 84 ? 3.401 -11.831 -21.178 1.00 88.75 84 VAL A CA 1
ATOM 657 C C . VAL A 1 84 ? 3.995 -11.602 -22.556 1.00 88.75 84 VAL A C 1
ATOM 659 O O . VAL A 1 84 ? 5.069 -12.119 -22.857 1.00 88.75 84 VAL A O 1
ATOM 662 N N . HIS A 1 85 ? 3.284 -10.842 -23.382 1.00 86.00 85 HIS A N 1
ATOM 663 C CA . HIS A 1 85 ? 3.733 -10.466 -24.718 1.00 86.00 85 HIS A CA 1
ATOM 664 C C . HIS A 1 85 ? 4.461 -9.128 -24.650 1.00 86.00 85 HIS A C 1
ATOM 666 O O . HIS A 1 85 ? 3.968 -8.184 -24.036 1.00 86.00 85 HIS A O 1
ATOM 672 N N . VAL A 1 86 ? 5.633 -9.048 -25.278 1.00 84.94 86 VAL A N 1
ATOM 673 C CA . VAL A 1 86 ? 6.445 -7.827 -25.352 1.00 84.94 86 VAL A CA 1
ATOM 674 C C . VAL A 1 86 ? 6.683 -7.515 -26.821 1.00 84.94 86 VAL A C 1
ATOM 676 O O . VAL A 1 86 ? 7.137 -8.381 -27.562 1.00 84.94 86 VAL A O 1
ATOM 679 N N . ALA A 1 87 ? 6.359 -6.291 -27.242 1.00 77.38 87 ALA A N 1
ATOM 680 C CA . ALA A 1 87 ? 6.477 -5.825 -28.630 1.00 77.38 87 ALA A CA 1
ATOM 681 C C . ALA A 1 87 ? 5.694 -6.650 -29.682 1.00 77.38 87 ALA A C 1
ATOM 683 O O . ALA A 1 87 ? 5.949 -6.524 -30.878 1.00 77.38 87 ALA A O 1
ATOM 684 N N . VAL A 1 88 ? 4.721 -7.464 -29.257 1.00 84.12 88 VAL A N 1
ATOM 685 C CA . VAL A 1 88 ? 3.864 -8.283 -30.129 1.00 84.12 88 VAL A CA 1
ATOM 686 C C . VAL A 1 88 ? 2.401 -8.100 -29.703 1.00 84.12 88 VAL A C 1
ATOM 688 O O . VAL A 1 88 ? 2.132 -8.070 -28.499 1.00 84.12 88 VAL A O 1
ATOM 691 N N . PRO A 1 89 ? 1.449 -7.947 -30.646 1.00 83.25 89 PRO A N 1
ATOM 692 C CA . PRO A 1 89 ? 0.033 -7.848 -30.311 1.00 83.25 89 PRO A CA 1
ATOM 693 C C . PRO A 1 89 ? -0.509 -9.167 -29.746 1.00 83.25 89 PRO A C 1
ATOM 695 O O . PRO A 1 89 ? -0.076 -10.250 -30.135 1.00 83.25 89 PRO A O 1
ATOM 698 N N . LEU A 1 90 ? -1.501 -9.059 -28.862 1.00 87.38 90 LEU A N 1
ATOM 699 C CA . LEU A 1 90 ? -2.196 -10.203 -28.266 1.00 87.38 90 LEU A CA 1
ATOM 700 C C . LEU A 1 90 ? -2.885 -11.070 -29.331 1.00 87.38 90 LEU A C 1
ATOM 702 O O . LEU A 1 90 ? -3.400 -10.564 -30.335 1.00 87.38 90 LEU A O 1
ATOM 706 N N . GLY A 1 91 ? -2.933 -12.383 -29.087 1.00 85.88 91 GLY A N 1
ATOM 707 C CA . GLY A 1 91 ? -3.664 -13.315 -29.942 1.00 85.88 91 GLY A CA 1
ATOM 708 C C . GLY A 1 91 ? -5.177 -13.079 -29.891 1.00 85.88 91 GLY A C 1
ATOM 709 O O . GLY A 1 91 ? -5.708 -12.565 -28.909 1.00 85.88 91 GLY A O 1
ATOM 710 N N . ARG A 1 92 ? -5.913 -13.504 -30.930 1.00 85.69 92 ARG A N 1
ATOM 711 C CA . ARG A 1 92 ? -7.387 -13.368 -30.967 1.00 85.69 92 ARG A CA 1
ATOM 712 C C . ARG A 1 92 ? -8.082 -14.071 -29.797 1.00 85.69 92 ARG A C 1
ATOM 714 O O . ARG A 1 92 ? -9.123 -13.603 -29.353 1.00 85.69 92 ARG A O 1
ATOM 721 N N . ASP A 1 93 ? -7.483 -15.145 -29.290 1.00 89.06 93 ASP A N 1
ATOM 722 C CA . ASP A 1 93 ? -8.013 -15.936 -28.173 1.00 89.06 93 ASP A CA 1
ATOM 723 C C . ASP A 1 93 ? -7.727 -15.299 -26.798 1.00 89.06 93 ASP A C 1
ATOM 725 O O . ASP A 1 93 ? -8.306 -15.695 -25.788 1.00 89.06 93 ASP A O 1
ATOM 729 N N . GLU A 1 94 ? -6.856 -14.287 -26.747 1.00 87.19 94 GLU A N 1
ATOM 730 C CA . GLU A 1 94 ? -6.436 -13.589 -25.523 1.00 87.19 94 GLU A CA 1
ATOM 731 C C . GLU A 1 94 ? -7.103 -12.217 -25.371 1.00 87.19 94 GLU A C 1
ATOM 733 O O . GLU A 1 94 ? -6.832 -11.479 -24.419 1.00 87.19 94 GLU A O 1
ATOM 738 N N . VAL A 1 95 ? -7.986 -11.869 -26.305 1.00 90.50 95 VAL A N 1
ATOM 739 C CA . VAL A 1 95 ? -8.640 -10.568 -26.403 1.00 90.50 95 VAL A CA 1
ATOM 740 C C . VAL A 1 95 ? -10.152 -10.766 -26.368 1.00 90.50 95 VAL A C 1
ATOM 742 O O . VAL A 1 95 ? -10.720 -11.655 -26.998 1.00 90.50 95 VAL A O 1
ATOM 745 N N . LYS A 1 96 ? -10.836 -9.931 -25.594 1.00 90.44 96 LYS A N 1
ATOM 746 C CA . LYS A 1 96 ? -12.297 -9.893 -25.519 1.00 90.44 96 LYS A CA 1
ATOM 747 C C . LYS A 1 96 ? -12.872 -9.334 -26.824 1.00 90.44 96 LYS A C 1
ATOM 749 O O . LYS A 1 96 ? -12.198 -8.659 -27.594 1.00 90.44 96 LYS A O 1
ATOM 754 N N . ARG A 1 97 ? -14.179 -9.505 -27.045 1.00 89.12 97 ARG A N 1
ATOM 755 C CA . ARG A 1 97 ? -14.877 -8.980 -28.241 1.00 89.12 97 ARG A CA 1
ATOM 756 C C . ARG A 1 97 ? -14.689 -7.467 -28.464 1.00 89.12 97 ARG A C 1
ATOM 758 O O . ARG A 1 97 ? -14.823 -7.001 -29.588 1.00 89.12 97 ARG A O 1
ATOM 765 N N . ASN A 1 98 ? -14.414 -6.709 -27.405 1.00 88.31 98 ASN A N 1
ATOM 766 C CA . ASN A 1 98 ? -14.198 -5.263 -27.436 1.00 88.31 98 ASN A CA 1
ATOM 767 C C . ASN A 1 98 ? -12.731 -4.843 -27.655 1.00 88.31 98 ASN A C 1
ATOM 769 O O . ASN A 1 98 ? -12.462 -3.650 -27.618 1.00 88.31 98 ASN A O 1
ATOM 773 N N . GLY A 1 99 ? -11.797 -5.778 -27.861 1.00 83.69 99 GLY A N 1
ATOM 774 C CA . GLY A 1 99 ? -10.378 -5.458 -28.054 1.00 83.69 99 GLY A CA 1
ATOM 775 C C . GLY A 1 99 ? -9.553 -5.382 -26.764 1.00 83.69 99 GLY A C 1
ATOM 776 O O . GLY A 1 99 ? -8.336 -5.256 -26.835 1.00 83.69 99 GLY A O 1
ATOM 777 N N . GLU A 1 100 ? -10.181 -5.507 -25.593 1.00 86.50 100 GLU A N 1
ATOM 778 C CA . GLU A 1 100 ? -9.483 -5.496 -24.302 1.00 86.50 100 GLU A CA 1
ATOM 779 C C . GLU A 1 100 ? -8.851 -6.860 -23.992 1.00 86.50 100 GLU A C 1
ATOM 781 O O . GLU A 1 100 ? -9.463 -7.892 -24.292 1.00 86.50 100 GLU A O 1
ATOM 786 N N . PRO A 1 101 ? -7.691 -6.914 -23.318 1.00 87.56 101 PRO A N 1
ATOM 787 C CA . PRO A 1 101 ? -7.099 -8.176 -22.898 1.00 87.56 101 PRO A CA 1
ATOM 788 C C . PRO A 1 101 ? -8.047 -8.969 -21.986 1.00 87.56 101 PRO A C 1
ATOM 790 O O . PRO A 1 101 ? -8.756 -8.430 -21.123 1.00 87.56 101 PRO A O 1
ATOM 793 N N . LEU A 1 102 ? -8.061 -10.290 -22.170 1.00 87.25 102 LEU A N 1
ATOM 794 C CA . LEU A 1 102 ? -8.814 -11.212 -21.324 1.00 87.25 102 LEU A CA 1
ATOM 795 C C . LEU A 1 102 ? -8.217 -11.261 -19.911 1.00 87.25 102 LEU A C 1
ATOM 797 O O . LEU A 1 102 ? -8.952 -11.256 -18.922 1.00 87.25 102 LEU A O 1
ATOM 801 N N . THR A 1 103 ? -6.887 -11.262 -19.828 1.00 86.31 103 THR A N 1
ATOM 802 C CA . THR A 1 103 ? -6.118 -11.277 -18.583 1.00 86.31 103 THR A CA 1
ATOM 803 C C . THR A 1 103 ? -5.832 -9.861 -18.097 1.00 86.31 103 THR A C 1
ATOM 805 O O . THR A 1 103 ? -5.167 -9.087 -18.782 1.00 86.31 103 THR A O 1
ATOM 808 N N . THR A 1 104 ? -6.280 -9.533 -16.887 1.00 87.38 104 THR A N 1
ATOM 809 C CA . THR A 1 104 ? -5.981 -8.255 -16.227 1.00 87.38 104 THR A CA 1
ATOM 810 C C . THR A 1 104 ? -5.031 -8.466 -15.058 1.00 87.38 104 THR A C 1
ATOM 812 O O . THR A 1 104 ? -5.275 -9.331 -14.213 1.00 87.38 104 THR A O 1
ATOM 815 N N . TYR A 1 105 ? -3.989 -7.646 -14.974 1.00 88.44 105 TYR A N 1
ATOM 816 C CA . TYR A 1 105 ? -3.018 -7.694 -13.886 1.00 88.44 105 TYR A CA 1
ATOM 817 C C . TYR A 1 105 ? -3.370 -6.711 -12.768 1.00 88.44 105 TYR A C 1
ATOM 819 O O . TYR A 1 105 ? -4.027 -5.690 -12.981 1.00 88.44 105 TYR A O 1
ATOM 827 N N . VAL A 1 106 ? -2.934 -7.027 -11.547 1.00 90.56 106 VAL A N 1
ATOM 828 C CA . VAL A 1 106 ? -3.048 -6.099 -10.418 1.00 90.56 106 VAL A CA 1
ATOM 829 C C . VAL A 1 106 ? -2.104 -4.923 -10.661 1.00 90.56 106 VAL A C 1
ATOM 831 O O . VAL A 1 106 ? -0.991 -5.101 -11.150 1.00 90.56 106 VAL A O 1
ATOM 834 N N . ARG A 1 107 ? -2.545 -3.714 -10.310 1.00 89.25 107 ARG A N 1
ATOM 835 C CA . ARG A 1 107 ? -1.718 -2.507 -10.423 1.00 89.25 107 ARG A CA 1
ATOM 836 C C . ARG A 1 107 ? -0.493 -2.597 -9.517 1.00 89.25 107 ARG A C 1
ATOM 838 O O . ARG A 1 107 ? -0.626 -3.014 -8.366 1.00 89.25 107 ARG A O 1
ATOM 845 N N . ASN A 1 108 ? 0.644 -2.084 -9.985 1.00 89.94 108 ASN A N 1
ATOM 846 C CA . ASN A 1 108 ? 1.843 -1.924 -9.165 1.00 89.94 108 ASN A CA 1
ATOM 847 C C . ASN A 1 108 ? 1.719 -0.719 -8.213 1.00 89.94 108 ASN A C 1
ATOM 849 O O . ASN A 1 108 ? 2.390 0.298 -8.374 1.00 89.94 108 ASN A O 1
ATOM 853 N N . LYS A 1 109 ? 0.781 -0.804 -7.263 1.00 89.50 109 LYS A N 1
ATOM 854 C CA . LYS A 1 109 ? 0.595 0.175 -6.191 1.00 89.50 109 LYS A CA 1
ATOM 855 C C . LYS A 1 109 ? 0.688 -0.533 -4.849 1.00 89.50 109 LYS A C 1
ATOM 857 O O . LYS A 1 109 ? -0.178 -1.342 -4.514 1.00 89.50 109 LYS A O 1
ATOM 862 N N . ILE A 1 110 ? 1.683 -0.164 -4.056 1.00 89.75 110 ILE A N 1
ATOM 863 C CA . ILE A 1 110 ? 1.848 -0.656 -2.692 1.00 89.75 110 ILE A CA 1
ATOM 864 C C . ILE A 1 110 ? 0.870 0.089 -1.782 1.00 89.75 110 ILE A C 1
ATOM 866 O O . ILE A 1 110 ? 0.704 1.309 -1.873 1.00 89.75 110 ILE A O 1
ATOM 870 N N . ARG A 1 111 ? 0.184 -0.663 -0.920 1.00 90.81 111 ARG A N 1
ATOM 871 C CA . ARG A 1 111 ? -0.686 -0.115 0.117 1.00 90.81 111 ARG A CA 1
ATOM 872 C C . ARG A 1 111 ? -0.513 -0.903 1.409 1.00 90.81 111 ARG A C 1
ATOM 874 O O . ARG A 1 111 ? -1.039 -2.005 1.535 1.00 90.81 111 ARG A O 1
ATOM 881 N N . THR A 1 112 ? 0.177 -0.305 2.367 1.00 93.75 112 THR A N 1
ATOM 882 C CA . THR A 1 112 ? 0.359 -0.825 3.726 1.00 93.75 112 THR A CA 1
ATOM 883 C C . THR A 1 112 ? -0.635 -0.219 4.721 1.00 93.75 112 THR A C 1
ATOM 885 O O . THR A 1 112 ? -0.848 -0.781 5.799 1.00 93.75 112 THR A O 1
ATOM 888 N N . SER A 1 113 ? -1.299 0.886 4.351 1.00 91.69 113 SER A N 1
ATOM 889 C CA . SER A 1 113 ? -2.399 1.472 5.133 1.00 91.69 113 SER A CA 1
ATOM 890 C C . SER A 1 113 ? -3.598 0.527 5.261 1.00 91.69 113 SER A C 1
ATOM 892 O O . SER A 1 113 ? -4.178 0.054 4.274 1.00 91.69 113 SER A O 1
ATOM 894 N N . LYS A 1 114 ? -4.011 0.281 6.503 1.00 91.88 114 LYS A N 1
ATOM 895 C CA . LYS A 1 114 ? -5.119 -0.611 6.854 1.00 91.88 114 LYS A CA 1
ATOM 896 C C . LYS A 1 114 ? -6.474 0.062 6.677 1.00 91.88 114 LYS A C 1
ATOM 898 O O . LYS A 1 114 ? -7.475 -0.594 6.351 1.00 91.88 114 LYS A O 1
ATOM 903 N N . TYR A 1 115 ? -6.517 1.369 6.898 1.00 92.62 115 TYR A N 1
ATOM 904 C CA . TYR A 1 115 ? -7.737 2.145 6.895 1.00 92.62 115 TYR A CA 1
ATOM 905 C C . TYR A 1 115 ? -7.828 3.025 5.642 1.00 92.62 115 TYR A C 1
ATOM 907 O O . TYR A 1 115 ? -6.860 3.330 4.950 1.00 92.62 115 TYR A O 1
ATOM 915 N N . THR A 1 116 ? -9.058 3.380 5.289 1.00 91.31 116 THR A N 1
ATOM 916 C CA . THR A 1 116 ? -9.372 4.561 4.476 1.00 91.31 116 THR A CA 1
ATOM 917 C C . THR A 1 116 ? -10.017 5.584 5.408 1.00 91.31 116 THR A C 1
ATOM 919 O O . THR A 1 116 ? -10.551 5.162 6.438 1.00 91.31 116 THR A O 1
ATOM 922 N N . PRO A 1 117 ? -10.073 6.880 5.051 1.00 88.12 117 PRO A N 1
ATOM 923 C CA . PRO A 1 117 ? -10.791 7.871 5.854 1.00 88.12 117 PRO A CA 1
ATOM 924 C C . PRO A 1 117 ? -12.218 7.430 6.225 1.00 88.12 117 PRO A C 1
ATOM 926 O O . PRO A 1 117 ? -12.643 7.606 7.360 1.00 88.12 117 PRO A O 1
ATOM 929 N N . LEU A 1 118 ? -12.920 6.756 5.304 1.00 90.69 118 LEU A N 1
ATOM 930 C CA . LEU A 1 118 ? -14.277 6.248 5.530 1.00 90.69 118 LEU A CA 1
ATOM 931 C C . LEU A 1 118 ? -14.319 4.980 6.400 1.00 90.69 118 LEU A C 1
ATOM 933 O O . LEU A 1 118 ? -15.210 4.815 7.228 1.00 90.69 118 LEU A O 1
ATOM 937 N N . THR A 1 119 ? -13.371 4.058 6.221 1.00 94.50 119 THR A N 1
ATOM 938 C CA . THR A 1 119 ? -13.372 2.779 6.951 1.00 94.50 119 THR A CA 1
ATOM 939 C C . THR A 1 119 ? -12.620 2.831 8.276 1.00 94.50 119 THR A C 1
ATOM 941 O O . THR A 1 119 ? -12.585 1.813 8.964 1.00 94.50 119 THR A O 1
ATOM 944 N N . PHE A 1 120 ? -11.975 3.952 8.610 1.00 96.38 120 PHE A N 1
ATOM 945 C CA . PHE A 1 120 ? -11.155 4.093 9.810 1.00 96.38 120 PHE A CA 1
ATOM 946 C C . PHE A 1 120 ? -11.976 3.830 11.068 1.00 96.38 120 PHE A C 1
ATOM 948 O O . PHE A 1 120 ? -11.715 2.858 11.766 1.00 96.38 120 PHE A O 1
ATOM 955 N N . LEU A 1 121 ? -13.025 4.620 11.300 1.00 94.19 121 LEU A N 1
ATOM 956 C CA . LEU A 1 121 ? -13.832 4.518 12.511 1.00 94.19 121 LEU A CA 1
ATOM 957 C C . LEU A 1 121 ? -14.477 3.129 12.709 1.00 94.19 121 LEU A C 1
ATOM 959 O O . LEU A 1 121 ? -14.263 2.538 13.769 1.00 94.19 121 LEU A O 1
ATOM 963 N N . PRO A 1 122 ? -15.204 2.545 11.730 1.00 95.75 122 PRO A N 1
ATOM 964 C CA . PRO A 1 122 ? -15.858 1.254 11.944 1.00 95.75 122 PRO A CA 1
ATOM 965 C C . PRO A 1 122 ? -14.859 0.105 12.137 1.00 95.75 122 PRO A C 1
ATOM 967 O O . PRO A 1 122 ? -15.063 -0.742 13.007 1.00 95.75 122 PRO A O 1
ATOM 970 N N . LYS A 1 123 ? -13.760 0.066 11.368 1.00 96.94 123 LYS A N 1
ATOM 971 C CA . LYS A 1 123 ? -12.757 -1.001 11.508 1.00 96.94 123 LYS A CA 1
ATOM 972 C C . LYS A 1 123 ? -11.928 -0.839 12.777 1.00 96.94 123 LYS A C 1
ATOM 974 O O . LYS A 1 123 ? -11.687 -1.828 13.460 1.00 96.94 123 LYS A O 1
ATOM 979 N N . ASN A 1 124 ? -11.525 0.385 13.113 1.00 97.25 124 ASN A N 1
ATOM 980 C CA . ASN A 1 124 ? -10.738 0.645 14.310 1.00 97.25 124 ASN A CA 1
ATOM 981 C C . ASN A 1 124 ? -11.537 0.299 15.575 1.00 97.25 124 ASN A C 1
ATOM 983 O O . ASN A 1 124 ? -11.037 -0.440 16.417 1.00 97.25 124 ASN A O 1
ATOM 987 N N . LEU A 1 125 ? -12.810 0.707 15.668 1.00 96.06 125 LEU A N 1
ATOM 988 C CA . LEU A 1 125 ? -13.674 0.307 16.784 1.00 96.06 125 LEU A CA 1
ATOM 989 C C . LEU A 1 125 ? -13.857 -1.212 16.855 1.00 96.06 125 LEU A C 1
ATOM 991 O O . LEU A 1 125 ? -13.719 -1.788 17.933 1.00 96.06 125 LEU A O 1
ATOM 995 N N . TYR A 1 126 ? -14.102 -1.879 15.721 1.00 96.69 126 TYR A N 1
ATOM 996 C CA . TYR A 1 126 ? -14.202 -3.340 15.682 1.00 96.69 126 TYR A CA 1
ATOM 997 C C . TYR A 1 126 ? -12.941 -4.016 16.245 1.00 96.69 126 TYR A C 1
ATOM 999 O O . TYR A 1 126 ? -13.029 -4.935 17.058 1.00 96.69 126 TYR A O 1
ATOM 1007 N N . GLU A 1 127 ? -11.756 -3.541 15.869 1.00 95.81 127 GLU A N 1
ATOM 1008 C CA . GLU A 1 127 ? -10.485 -4.077 16.362 1.00 95.81 127 GLU A CA 1
ATOM 1009 C C . GLU A 1 127 ? -10.247 -3.800 17.842 1.00 95.81 127 GLU A C 1
ATOM 1011 O O . GLU A 1 127 ? -9.765 -4.679 18.563 1.00 95.81 127 GLU A O 1
ATOM 1016 N N . GLN A 1 128 ? -10.622 -2.613 18.316 1.00 96.81 128 GLN A N 1
ATOM 1017 C CA . GLN A 1 128 ? -10.548 -2.284 19.731 1.00 96.81 128 GLN A CA 1
ATOM 1018 C C . GLN A 1 128 ? -11.484 -3.181 20.556 1.00 96.81 128 GLN A C 1
ATOM 1020 O O . GLN A 1 128 ? -11.060 -3.702 21.587 1.00 96.81 128 GLN A O 1
ATOM 1025 N N . PHE A 1 129 ? -12.707 -3.456 20.095 1.00 96.12 129 PHE A N 1
ATOM 1026 C CA . PHE A 1 129 ? -13.654 -4.330 20.802 1.00 96.12 129 PHE A CA 1
ATOM 1027 C C . PHE A 1 129 ? -13.357 -5.828 20.680 1.00 96.12 129 PHE A C 1
ATOM 1029 O O . PHE A 1 129 ? -13.898 -6.609 21.452 1.00 96.12 129 PHE A O 1
ATOM 1036 N N . ARG A 1 130 ? -12.435 -6.264 19.813 1.00 95.44 130 ARG A N 1
ATOM 1037 C CA . ARG A 1 130 ? -11.908 -7.644 19.871 1.00 95.44 130 ARG A CA 1
ATOM 1038 C C . ARG A 1 130 ? -11.035 -7.899 21.104 1.00 95.44 130 ARG A C 1
ATOM 1040 O O . ARG A 1 130 ? -10.717 -9.051 21.396 1.00 95.44 130 ARG A O 1
ATOM 1047 N N . ARG A 1 131 ? -10.629 -6.851 21.829 1.00 94.69 131 ARG A N 1
ATOM 1048 C CA . ARG A 1 131 ? -9.908 -6.979 23.100 1.00 94.69 131 ARG A CA 1
ATOM 1049 C C . ARG A 1 131 ? -10.907 -7.204 24.231 1.00 94.69 131 ARG A C 1
ATOM 1051 O O . ARG A 1 131 ? -11.747 -6.348 24.494 1.00 94.69 131 ARG A O 1
ATOM 1058 N N . VAL A 1 132 ? -10.754 -8.320 24.949 1.00 95.56 132 VAL A N 1
ATOM 1059 C CA . VAL A 1 132 ? -11.649 -8.727 26.053 1.00 95.56 132 VAL A CA 1
ATOM 1060 C C . VAL A 1 132 ? -11.813 -7.622 27.105 1.00 95.56 132 VAL A C 1
ATOM 1062 O O . VAL A 1 132 ? -12.921 -7.402 27.581 1.00 95.56 132 VAL A O 1
ATOM 1065 N N . ALA A 1 133 ? -10.752 -6.864 27.404 1.00 94.06 133 ALA A N 1
ATOM 1066 C CA . ALA A 1 133 ? -10.809 -5.735 28.337 1.00 94.06 133 ALA A CA 1
ATOM 1067 C C . ALA A 1 133 ? -11.829 -4.657 27.920 1.00 94.06 133 ALA A C 1
ATOM 1069 O O . ALA A 1 133 ? -12.587 -4.174 28.754 1.00 94.06 133 ALA A O 1
ATOM 1070 N N . ASN A 1 134 ? -11.903 -4.317 26.630 1.00 95.25 134 ASN A N 1
ATOM 1071 C CA . ASN A 1 134 ? -12.830 -3.295 26.137 1.00 95.25 134 ASN A CA 1
ATOM 1072 C C . ASN A 1 134 ? -14.286 -3.783 26.162 1.00 95.25 134 ASN A C 1
ATOM 1074 O O . ASN A 1 134 ? -15.183 -2.996 26.452 1.00 95.25 134 ASN A O 1
ATOM 1078 N N . ILE A 1 135 ? -14.521 -5.080 25.929 1.00 95.56 135 ILE A N 1
ATOM 1079 C CA . ILE A 1 135 ? -15.844 -5.705 26.110 1.00 95.56 135 ILE A CA 1
ATOM 1080 C C . ILE A 1 135 ? -16.247 -5.671 27.588 1.00 95.56 135 ILE A C 1
ATOM 1082 O O . ILE A 1 135 ? -17.377 -5.316 27.908 1.00 95.56 135 ILE A O 1
ATOM 1086 N N . TYR A 1 136 ? -15.321 -6.002 28.491 1.00 94.19 136 TYR A N 1
ATOM 1087 C CA . TYR A 1 136 ? -15.552 -5.950 29.933 1.00 94.19 136 TYR A CA 1
ATOM 1088 C C . TYR A 1 136 ? -15.929 -4.537 30.399 1.00 94.19 136 TYR A C 1
ATOM 1090 O O . TYR A 1 136 ? -16.955 -4.361 31.053 1.00 94.19 136 TYR A O 1
ATOM 1098 N N . PHE A 1 137 ? -15.160 -3.515 30.011 1.00 93.62 137 PHE A N 1
ATOM 1099 C CA . PHE A 1 137 ? -15.481 -2.127 30.353 1.00 93.62 137 PHE A CA 1
ATOM 1100 C C . PHE A 1 137 ? -16.812 -1.672 29.751 1.00 93.62 137 PHE A C 1
ATOM 1102 O O . PHE A 1 137 ? -17.576 -0.989 30.426 1.00 93.62 137 PHE A O 1
ATOM 1109 N N . LEU A 1 138 ? -17.132 -2.083 28.521 1.00 93.62 138 LEU A N 1
ATOM 1110 C CA . LEU A 1 138 ? -18.436 -1.805 27.921 1.00 93.62 138 LEU A CA 1
ATOM 1111 C C . LEU A 1 138 ? -19.580 -2.439 28.723 1.00 93.62 138 LEU A C 1
ATOM 1113 O O . LEU A 1 138 ? -20.583 -1.778 28.971 1.00 93.62 138 LEU A O 1
ATOM 1117 N N . ALA A 1 139 ? -19.425 -3.688 29.167 1.00 93.31 139 ALA A N 1
ATOM 1118 C CA . ALA A 1 139 ? -20.420 -4.354 30.003 1.00 93.31 139 ALA A CA 1
ATOM 1119 C C . ALA A 1 139 ? -20.620 -3.619 31.337 1.00 93.31 139 ALA A C 1
ATOM 1121 O O . ALA A 1 139 ? -21.759 -3.418 31.749 1.00 93.31 139 ALA A O 1
ATOM 1122 N N . LEU A 1 140 ? -19.540 -3.147 31.975 1.00 90.44 140 LEU A N 1
ATOM 1123 C CA . LEU A 1 140 ? -19.640 -2.323 33.184 1.00 90.44 140 LEU A CA 1
ATOM 1124 C C . LEU A 1 140 ? -20.403 -1.017 32.937 1.00 90.44 140 LEU A C 1
ATOM 1126 O O . LEU A 1 140 ? -21.235 -0.642 33.758 1.00 90.44 140 LEU A O 1
ATOM 1130 N N . VAL A 1 141 ? -20.161 -0.349 31.805 1.00 90.69 141 VAL A N 1
ATOM 1131 C CA . VAL A 1 141 ? -20.896 0.867 31.424 1.00 90.69 141 VAL A CA 1
ATOM 1132 C C . VAL A 1 141 ? -22.383 0.565 31.226 1.00 90.69 141 VAL A C 1
ATOM 1134 O O . VAL A 1 141 ? -23.218 1.290 31.752 1.00 90.69 141 VAL A O 1
ATOM 1137 N N . VAL A 1 142 ? -22.730 -0.518 30.525 1.00 90.50 142 VAL A N 1
ATOM 1138 C CA . VAL A 1 142 ? -24.130 -0.928 30.292 1.00 90.50 142 VAL A CA 1
ATOM 1139 C C . VAL A 1 142 ? -24.838 -1.320 31.592 1.00 90.50 142 VAL A C 1
ATOM 1141 O O . VAL A 1 142 ? -26.009 -0.997 31.782 1.00 90.50 142 VAL A O 1
ATOM 1144 N N . LEU A 1 143 ? -24.146 -1.994 32.510 1.00 87.88 143 LEU A N 1
ATOM 1145 C CA . LEU A 1 143 ? -24.698 -2.306 33.827 1.00 87.88 143 LEU A CA 1
ATOM 1146 C C . LEU A 1 143 ? -24.912 -1.028 34.648 1.00 87.88 143 LEU A C 1
ATOM 1148 O O . LEU A 1 143 ? -25.964 -0.868 35.259 1.00 87.88 143 LEU A O 1
ATOM 1152 N N . ALA A 1 144 ? -23.976 -0.076 34.594 1.00 86.38 144 ALA A N 1
ATOM 1153 C CA . ALA A 1 144 ? -24.079 1.206 35.289 1.00 86.38 144 ALA A CA 1
ATOM 1154 C C . ALA A 1 144 ? -25.187 2.134 34.746 1.00 86.38 144 ALA A C 1
ATOM 1156 O O . ALA A 1 144 ? -25.535 3.110 35.412 1.00 86.38 144 ALA A O 1
ATOM 1157 N N . THR A 1 145 ? -25.763 1.863 33.567 1.00 83.56 145 THR A N 1
ATOM 1158 C CA . THR A 1 145 ? -26.943 2.593 33.058 1.00 83.56 145 THR A CA 1
ATOM 1159 C C . THR A 1 145 ? -28.271 2.078 33.576 1.00 83.56 145 THR A C 1
ATOM 1161 O O . THR A 1 145 ? -29.272 2.781 33.445 1.00 83.56 145 THR A O 1
ATOM 1164 N N . GLN A 1 146 ? -28.306 0.905 34.213 1.00 85.44 146 GLN A N 1
ATOM 1165 C CA . GLN A 1 146 ? -29.556 0.390 34.755 1.00 85.44 146 GLN A CA 1
ATOM 1166 C C . GLN A 1 146 ? -29.868 1.075 36.098 1.00 85.44 146 GLN A C 1
ATOM 1168 O O . GLN A 1 146 ? -29.088 0.955 37.049 1.00 85.44 146 GLN A O 1
ATOM 1173 N N . PRO A 1 147 ? -31.022 1.758 36.227 1.00 81.19 147 PRO A N 1
ATOM 1174 C CA . PRO A 1 147 ? -31.359 2.546 37.416 1.00 81.19 147 PRO A CA 1
ATOM 1175 C C . PRO A 1 147 ? -31.489 1.700 38.694 1.00 81.19 147 PRO A C 1
ATOM 1177 O O . PRO A 1 147 ? -31.306 2.212 39.795 1.00 81.19 147 PRO A O 1
ATOM 1180 N N . MET A 1 148 ? -31.736 0.393 38.558 1.00 81.75 148 MET A N 1
ATOM 1181 C CA . MET A 1 148 ? -31.843 -0.558 39.671 1.00 81.75 148 MET A CA 1
ATOM 1182 C C . MET A 1 148 ? -30.563 -0.708 40.507 1.00 81.75 148 MET A C 1
ATOM 1184 O O . MET A 1 148 ? -30.648 -1.105 41.664 1.00 81.75 148 MET A O 1
ATOM 1188 N N . PHE A 1 149 ? -29.388 -0.387 39.952 1.00 77.19 149 PHE A N 1
ATOM 1189 C CA . PHE A 1 149 ? -28.114 -0.510 40.670 1.00 77.19 149 PHE A CA 1
ATOM 1190 C C . PHE A 1 149 ? -27.715 0.762 41.433 1.00 77.19 149 PHE A C 1
ATOM 1192 O O . PHE A 1 149 ? -26.652 0.790 42.046 1.00 77.19 149 PHE A O 1
ATOM 1199 N N . GLY A 1 150 ? -28.547 1.813 41.415 1.00 66.06 150 GLY A N 1
ATOM 1200 C CA . GLY A 1 150 ? -28.359 3.000 42.258 1.00 66.06 150 GLY A CA 1
ATOM 1201 C C . GLY A 1 150 ? -27.083 3.808 41.978 1.00 66.06 150 GLY A C 1
ATOM 1202 O O . GLY A 1 150 ? -26.656 4.583 42.832 1.00 66.06 150 GLY A O 1
ATOM 1203 N N . ALA A 1 151 ? -26.457 3.641 40.807 1.00 68.12 151 ALA A N 1
ATOM 1204 C CA . ALA A 1 151 ? -25.231 4.347 40.446 1.00 68.12 151 ALA A CA 1
ATOM 1205 C C . ALA A 1 151 ? -25.521 5.830 40.147 1.00 68.12 151 ALA A C 1
ATOM 1207 O O . ALA A 1 151 ? -25.956 6.199 39.052 1.00 68.12 151 ALA A O 1
ATOM 1208 N N . ALA A 1 152 ? -25.275 6.700 41.130 1.00 57.25 152 ALA A N 1
ATOM 1209 C CA . ALA A 1 152 ? -25.314 8.145 40.937 1.00 57.25 152 ALA A CA 1
ATOM 1210 C C . ALA A 1 152 ? -24.276 8.558 39.876 1.00 57.25 152 ALA A C 1
ATOM 1212 O O . ALA A 1 152 ? -23.101 8.213 39.978 1.00 57.25 152 ALA A O 1
ATOM 1213 N N . GLY A 1 153 ? -24.707 9.284 38.841 1.00 64.94 153 GLY A N 1
ATOM 1214 C CA . GLY A 1 153 ? -23.815 9.745 37.773 1.00 64.94 153 GLY A CA 1
ATOM 1215 C C . GLY A 1 153 ? -23.524 8.719 36.673 1.00 64.94 153 GLY A C 1
ATOM 1216 O O . GLY A 1 153 ? -22.471 8.802 36.053 1.00 64.94 153 GLY A O 1
ATOM 1217 N N . SER A 1 154 ? -24.453 7.798 36.387 1.00 67.62 154 SER A N 1
ATOM 1218 C CA . SER A 1 154 ? -24.398 6.826 35.274 1.00 67.62 154 SER A CA 1
ATOM 1219 C C . SER A 1 154 ? -23.844 7.376 33.940 1.00 67.62 154 SER A C 1
ATOM 1221 O O . SER A 1 154 ? -23.113 6.698 33.216 1.00 67.62 154 SER A O 1
ATOM 1223 N N . GLN A 1 155 ? -24.122 8.647 33.639 1.00 73.50 155 GLN A N 1
ATOM 1224 C CA . GLN A 1 155 ? -23.627 9.343 32.447 1.00 73.50 155 GLN A CA 1
ATOM 1225 C C . GLN A 1 155 ? -22.105 9.559 32.452 1.00 73.50 155 GLN A C 1
ATOM 1227 O O . GLN A 1 155 ? -21.515 9.718 31.398 1.00 73.50 155 GLN A O 1
ATOM 1232 N N . ILE A 1 156 ? -21.437 9.567 33.602 1.00 84.75 156 ILE A N 1
ATOM 1233 C CA . ILE A 1 156 ? -19.984 9.775 33.711 1.00 84.75 156 ILE A CA 1
ATOM 1234 C C . ILE A 1 156 ? -19.237 8.433 33.604 1.00 84.75 156 ILE A C 1
ATOM 1236 O O . ILE A 1 156 ? -18.059 8.397 33.249 1.00 84.75 156 ILE A O 1
ATOM 1240 N N . SER A 1 157 ? -19.920 7.304 33.822 1.00 85.56 157 SER A N 1
ATOM 1241 C CA . SER A 1 157 ? -19.315 5.966 33.833 1.00 85.56 157 SER A CA 1
ATOM 1242 C C . SER A 1 157 ? -18.717 5.537 32.488 1.00 85.56 157 SER A C 1
ATOM 1244 O O . SER A 1 157 ? -17.796 4.724 32.476 1.00 85.56 157 SER A O 1
ATOM 1246 N N . PHE A 1 158 ? -19.183 6.086 31.357 1.00 89.06 158 PHE A N 1
ATOM 1247 C CA . PHE A 1 158 ? -18.618 5.7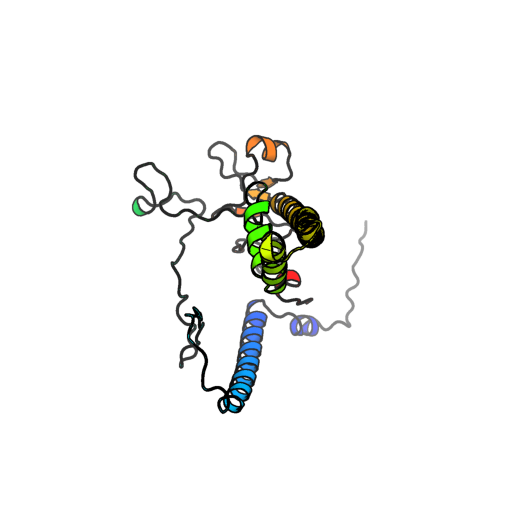79 30.034 1.00 89.06 158 PHE A CA 1
ATOM 1248 C C . PHE A 1 158 ? -17.321 6.544 29.729 1.00 89.06 158 PHE A C 1
ATOM 1250 O O . PHE A 1 158 ? -16.590 6.165 28.812 1.00 89.06 158 PHE A O 1
ATOM 1257 N N . LEU A 1 159 ? -17.022 7.608 30.482 1.00 91.06 159 LEU A N 1
ATOM 1258 C CA . LEU A 1 159 ? -15.929 8.532 30.184 1.00 91.06 159 LEU A CA 1
ATOM 1259 C C . LEU A 1 159 ? -14.548 7.850 30.154 1.00 91.06 159 LEU A C 1
ATOM 1261 O O . LEU A 1 159 ? -13.817 8.077 29.189 1.00 91.06 159 LEU A O 1
ATOM 1265 N N . PRO A 1 160 ? -14.183 6.960 31.101 1.00 91.50 160 PRO A N 1
ATOM 1266 C CA . PRO A 1 160 ? -12.902 6.253 31.041 1.00 91.50 160 PRO A CA 1
ATOM 1267 C C . PRO A 1 160 ? -12.763 5.395 29.778 1.00 91.50 160 PRO A C 1
ATOM 1269 O O . PRO A 1 160 ? -11.719 5.414 29.127 1.00 91.50 160 PRO A O 1
ATOM 1272 N N . LEU A 1 161 ? -13.833 4.686 29.394 1.00 92.88 161 LEU A N 1
ATOM 1273 C CA . LEU A 1 161 ? -13.855 3.885 28.171 1.00 92.88 161 LEU A CA 1
ATOM 1274 C C . LEU A 1 161 ? -13.710 4.784 26.937 1.00 92.88 161 LEU A C 1
ATOM 1276 O O . LEU A 1 161 ? -12.870 4.512 26.086 1.00 92.88 161 LEU A O 1
ATOM 1280 N N . ALA A 1 162 ? -14.464 5.883 26.860 1.00 94.44 162 ALA A N 1
ATOM 1281 C CA . ALA A 1 162 ? -14.379 6.823 25.745 1.00 94.44 162 ALA A CA 1
ATOM 1282 C C . ALA A 1 162 ? -12.977 7.429 25.593 1.00 94.44 162 ALA A C 1
ATOM 1284 O O . ALA A 1 162 ? -12.463 7.490 24.476 1.00 94.44 162 ALA A O 1
ATOM 1285 N N . VAL A 1 163 ? -12.330 7.824 26.694 1.00 95.75 163 VAL A N 1
ATOM 1286 C CA . VAL A 1 163 ? -10.961 8.364 26.676 1.00 95.75 163 VAL A CA 1
ATOM 1287 C C . VAL A 1 163 ? -9.972 7.326 26.146 1.00 95.75 163 VAL A C 1
ATOM 1289 O O . VAL A 1 163 ? -9.203 7.631 25.234 1.00 95.75 163 VAL A O 1
ATOM 1292 N N . ILE A 1 164 ? -10.018 6.088 26.651 1.00 94.62 164 ILE A N 1
ATOM 1293 C CA . ILE A 1 164 ? -9.121 5.011 26.202 1.00 94.62 164 ILE A CA 1
ATOM 1294 C C . ILE A 1 164 ? -9.336 4.704 24.716 1.00 94.62 164 ILE A C 1
ATOM 1296 O O . ILE A 1 164 ? -8.359 4.604 23.965 1.00 94.62 164 ILE A O 1
ATOM 1300 N N . LEU A 1 165 ? -10.596 4.592 24.277 1.00 96.31 165 LEU A N 1
ATOM 1301 C CA . LEU A 1 165 ? -10.920 4.315 22.878 1.00 96.31 165 LEU A CA 1
ATOM 1302 C C . LEU A 1 165 ? -10.448 5.446 21.956 1.00 96.31 165 LEU A C 1
ATOM 1304 O O . LEU A 1 165 ? -9.914 5.181 20.879 1.00 96.31 165 LEU A O 1
ATOM 1308 N N . THR A 1 166 ? -10.593 6.698 22.401 1.00 97.19 166 THR A N 1
ATOM 1309 C CA . THR A 1 166 ? -10.197 7.893 21.642 1.00 97.19 166 THR A CA 1
ATOM 1310 C C . THR A 1 166 ? -8.682 8.007 21.520 1.00 97.19 166 THR A C 1
ATOM 1312 O O . THR A 1 166 ? -8.181 8.202 20.416 1.00 97.19 166 THR A O 1
ATOM 1315 N N . ILE A 1 167 ? -7.932 7.838 22.615 1.00 97.56 167 ILE A N 1
ATOM 1316 C CA . ILE A 1 167 ? -6.460 7.881 22.586 1.00 97.56 167 ILE A CA 1
ATOM 1317 C C . ILE A 1 167 ? -5.914 6.756 21.699 1.00 97.56 167 ILE A C 1
ATOM 1319 O O . ILE A 1 167 ? -5.015 6.987 20.889 1.00 97.56 167 ILE A O 1
ATOM 1323 N N . THR A 1 168 ? -6.480 5.551 21.816 1.00 96.69 168 THR A N 1
ATOM 1324 C CA . THR A 1 168 ? -6.072 4.400 20.997 1.00 96.69 168 THR A CA 1
ATOM 1325 C C . THR A 1 168 ? -6.372 4.646 19.522 1.00 96.69 168 THR A C 1
ATOM 1327 O O . THR A 1 168 ? -5.486 4.476 18.689 1.00 96.69 168 THR A O 1
ATOM 1330 N N . ALA A 1 169 ? -7.575 5.133 19.200 1.00 97.31 169 ALA A N 1
ATOM 1331 C CA . ALA A 1 169 ? -7.942 5.481 17.833 1.00 97.31 169 ALA A CA 1
ATOM 1332 C C . ALA A 1 169 ? -7.010 6.562 17.272 1.00 97.31 169 ALA A C 1
ATOM 1334 O O . ALA A 1 169 ? -6.475 6.409 16.181 1.00 97.31 169 ALA A O 1
ATOM 1335 N N . PHE A 1 170 ? -6.751 7.630 18.024 1.00 97.62 170 PHE A N 1
ATOM 1336 C CA . PHE A 1 170 ? -5.864 8.701 17.579 1.00 97.62 170 PHE A CA 1
ATOM 1337 C C . PHE A 1 170 ? -4.453 8.190 17.265 1.00 97.62 170 PHE A C 1
ATOM 1339 O O . PHE A 1 170 ? -3.910 8.490 16.201 1.00 97.62 170 PHE A O 1
ATOM 1346 N N . LYS A 1 171 ? -3.882 7.366 18.152 1.00 97.19 171 LYS A N 1
ATOM 1347 C CA . LYS A 1 171 ? -2.584 6.725 17.924 1.00 97.19 171 LYS A CA 1
ATOM 1348 C C . LYS A 1 171 ? -2.598 5.879 16.647 1.00 97.19 171 LYS A C 1
ATOM 1350 O O . LYS A 1 171 ? -1.728 6.057 15.796 1.00 97.19 171 LYS A O 1
ATOM 1355 N N . ASP A 1 172 ? -3.578 4.989 16.510 1.00 97.12 172 ASP A N 1
ATOM 1356 C CA . ASP A 1 172 ? -3.688 4.088 15.361 1.00 97.12 172 ASP A CA 1
ATOM 1357 C C . ASP A 1 172 ? -3.891 4.869 14.052 1.00 97.12 172 ASP A C 1
ATOM 1359 O O . ASP A 1 172 ? -3.346 4.501 13.014 1.00 97.12 172 ASP A O 1
ATOM 1363 N N . GLY A 1 173 ? -4.638 5.974 14.101 1.00 96.31 173 GLY A N 1
ATOM 1364 C CA . GLY A 1 173 ? -4.854 6.871 12.969 1.00 96.31 173 GLY A CA 1
ATOM 1365 C C . GLY A 1 173 ? -3.580 7.593 12.535 1.00 96.31 173 GLY A C 1
ATOM 1366 O O . GLY A 1 173 ? -3.286 7.640 11.343 1.00 96.31 173 GLY A O 1
ATOM 1367 N N . LEU A 1 174 ? -2.789 8.110 13.483 1.00 97.00 174 LEU A N 1
ATOM 1368 C CA . LEU A 1 174 ? -1.489 8.718 13.175 1.00 97.00 174 LEU A CA 1
ATOM 1369 C C . LEU A 1 174 ? -0.510 7.703 12.583 1.00 97.00 174 LEU A C 1
ATOM 1371 O O . LEU A 1 174 ? 0.218 8.022 11.644 1.00 97.00 174 LEU A O 1
ATOM 1375 N N . GLU A 1 175 ? -0.482 6.490 13.129 1.00 96.56 175 GLU A N 1
ATOM 1376 C CA . GLU A 1 175 ? 0.363 5.415 12.619 1.00 96.56 175 GLU A CA 1
ATOM 1377 C C . GLU A 1 175 ? -0.029 5.031 11.186 1.00 96.56 175 GLU A C 1
ATOM 1379 O O . GLU A 1 175 ? 0.835 4.958 10.312 1.00 96.56 175 GLU A O 1
ATOM 1384 N N . ASP A 1 176 ? -1.325 4.860 10.914 1.00 96.81 176 ASP A N 1
ATOM 1385 C CA . ASP A 1 176 ? -1.804 4.504 9.576 1.00 96.81 176 ASP A CA 1
ATOM 1386 C C . ASP A 1 176 ? -1.627 5.649 8.566 1.00 96.81 176 ASP A C 1
ATOM 1388 O O . ASP A 1 176 ? -1.313 5.401 7.403 1.00 96.81 176 ASP A O 1
ATOM 1392 N N . TYR A 1 177 ? -1.733 6.908 9.008 1.00 94.50 177 TYR A N 1
ATOM 1393 C CA . TYR A 1 177 ? -1.425 8.073 8.175 1.00 94.50 177 TYR A CA 1
ATOM 1394 C C . TYR A 1 177 ? 0.051 8.113 7.773 1.00 94.50 177 TYR A C 1
ATOM 1396 O O . TYR A 1 177 ? 0.367 8.339 6.605 1.00 94.50 177 TYR A O 1
ATOM 1404 N N . ARG A 1 178 ? 0.967 7.853 8.715 1.00 96.31 178 ARG A N 1
ATOM 1405 C CA . ARG A 1 178 ? 2.406 7.782 8.416 1.00 96.31 178 ARG A CA 1
ATOM 1406 C C . ARG A 1 178 ? 2.706 6.687 7.394 1.00 96.31 178 ARG A C 1
ATOM 1408 O O . ARG A 1 178 ? 3.451 6.940 6.454 1.00 96.31 178 ARG A O 1
ATOM 1415 N N . ARG A 1 179 ? 2.066 5.520 7.520 1.00 95.31 179 ARG A N 1
ATOM 1416 C CA . ARG A 1 179 ? 2.160 4.440 6.523 1.00 95.31 179 ARG A CA 1
ATOM 1417 C C . ARG A 1 179 ? 1.629 4.873 5.159 1.00 95.31 179 ARG A C 1
ATOM 1419 O O . ARG A 1 179 ? 2.281 4.643 4.152 1.00 95.31 179 ARG A O 1
ATOM 1426 N N . ALA A 1 180 ? 0.488 5.560 5.113 1.00 92.50 180 ALA A N 1
ATOM 1427 C CA . ALA A 1 180 ? -0.065 6.073 3.861 1.00 92.50 180 ALA A CA 1
ATOM 1428 C C . ALA A 1 180 ? 0.843 7.125 3.192 1.00 92.50 180 ALA A C 1
ATOM 1430 O O . ALA A 1 180 ? 0.932 7.170 1.963 1.00 92.50 180 ALA A O 1
ATOM 1431 N N . ALA A 1 181 ? 1.528 7.958 3.980 1.00 93.44 181 ALA A N 1
ATOM 1432 C CA . ALA A 1 181 ? 2.509 8.912 3.469 1.00 93.44 181 ALA A CA 1
ATOM 1433 C C . ALA A 1 181 ? 3.726 8.191 2.864 1.00 93.44 181 ALA A C 1
ATOM 1435 O O . ALA A 1 181 ? 4.091 8.480 1.727 1.00 93.44 181 ALA A O 1
ATOM 1436 N N . GLN A 1 182 ? 4.270 7.192 3.566 1.00 92.75 182 GLN A N 1
ATOM 1437 C CA . GLN A 1 182 ? 5.364 6.345 3.071 1.00 92.75 182 GLN A CA 1
ATOM 1438 C C . GLN A 1 182 ? 4.968 5.568 1.808 1.00 92.75 182 GLN A C 1
ATOM 1440 O O . GLN A 1 182 ? 5.709 5.556 0.829 1.00 92.75 182 GLN A O 1
ATOM 1445 N N . ASP A 1 183 ? 3.766 4.982 1.781 1.00 91.12 183 ASP A N 1
ATOM 1446 C CA . ASP A 1 183 ? 3.215 4.338 0.585 1.00 91.12 183 ASP A CA 1
ATOM 1447 C C . ASP A 1 183 ? 3.173 5.328 -0.589 1.00 91.12 183 ASP A C 1
ATOM 1449 O O . ASP A 1 183 ? 3.454 4.969 -1.729 1.00 91.12 183 ASP A O 1
ATOM 1453 N N . THR A 1 184 ? 2.787 6.580 -0.338 1.00 89.12 184 THR A N 1
ATOM 1454 C CA . THR A 1 184 ? 2.691 7.611 -1.380 1.00 89.12 184 THR A CA 1
ATOM 1455 C C . THR A 1 184 ? 4.066 7.993 -1.912 1.00 89.12 184 THR A C 1
ATOM 1457 O O . THR A 1 184 ? 4.213 8.163 -3.118 1.00 89.12 184 THR A O 1
ATOM 1460 N N . GLU A 1 185 ? 5.070 8.098 -1.048 1.00 88.06 185 GLU A N 1
ATOM 1461 C CA . GLU A 1 185 ? 6.454 8.351 -1.447 1.00 88.06 185 GLU A CA 1
ATOM 1462 C C . GLU A 1 185 ? 6.994 7.217 -2.330 1.00 88.06 185 GLU A C 1
ATOM 1464 O O . GLU A 1 185 ? 7.414 7.469 -3.459 1.00 88.06 185 GLU A O 1
ATOM 1469 N N . LEU A 1 186 ? 6.858 5.962 -1.886 1.00 85.94 186 LEU A N 1
ATOM 1470 C CA . LEU A 1 186 ? 7.318 4.786 -2.633 1.00 85.94 186 LEU A CA 1
ATOM 1471 C C . LEU A 1 186 ? 6.600 4.614 -3.976 1.00 85.94 186 LEU A C 1
ATOM 1473 O O . LEU A 1 186 ? 7.232 4.318 -4.984 1.00 85.94 186 LEU A O 1
ATOM 1477 N N . ASN A 1 187 ? 5.285 4.834 -4.021 1.00 86.94 187 ASN A N 1
ATOM 1478 C CA . ASN A 1 187 ? 4.510 4.730 -5.261 1.00 86.94 187 ASN A CA 1
ATOM 1479 C C . ASN A 1 187 ? 4.841 5.836 -6.280 1.00 86.94 187 ASN A C 1
ATOM 1481 O O . ASN A 1 187 ? 4.499 5.703 -7.455 1.00 86.94 187 ASN A O 1
ATOM 1485 N N . ASN A 1 188 ? 5.459 6.934 -5.835 1.00 83.00 188 ASN A N 1
ATOM 1486 C CA . ASN A 1 188 ? 5.873 8.052 -6.680 1.00 83.00 188 ASN A CA 1
ATOM 1487 C C . ASN A 1 188 ? 7.375 8.030 -6.996 1.00 83.00 188 ASN A C 1
ATOM 1489 O O . ASN A 1 188 ? 7.881 9.008 -7.554 1.00 83.00 188 ASN A O 1
ATOM 1493 N N . SER A 1 189 ? 8.080 6.944 -6.663 1.00 82.06 189 SER A N 1
ATOM 1494 C CA . SER A 1 189 ? 9.490 6.795 -7.001 1.00 82.06 189 SER A CA 1
ATOM 1495 C C . SER A 1 189 ? 9.701 6.892 -8.522 1.00 82.06 189 SER A C 1
ATOM 1497 O O . SER A 1 189 ? 8.852 6.459 -9.320 1.00 82.06 189 SER A O 1
ATOM 1499 N N . PRO A 1 190 ? 10.796 7.537 -8.961 1.00 80.44 190 PRO A N 1
ATOM 1500 C CA . PRO A 1 190 ? 11.094 7.662 -10.375 1.00 80.44 190 PRO A CA 1
ATOM 1501 C C . PRO A 1 190 ? 11.384 6.279 -10.964 1.00 80.44 190 PRO A C 1
ATOM 1503 O O . PRO A 1 190 ? 12.050 5.442 -10.367 1.00 80.44 190 PRO A O 1
ATOM 1506 N N . THR A 1 191 ? 10.865 6.030 -12.160 1.00 83.12 191 THR A N 1
ATOM 1507 C CA . THR A 1 191 ? 11.149 4.811 -12.918 1.00 83.12 191 THR A CA 1
ATOM 1508 C C . THR A 1 191 ? 11.241 5.187 -14.386 1.00 83.12 191 THR A C 1
ATOM 1510 O O . THR A 1 191 ? 10.376 5.908 -14.898 1.00 83.12 191 THR A O 1
ATOM 1513 N N . THR A 1 192 ? 12.282 4.710 -15.065 1.00 85.25 192 THR A N 1
ATOM 1514 C CA . THR A 1 192 ? 12.445 4.921 -16.504 1.00 85.25 192 THR A CA 1
ATOM 1515 C C . THR A 1 192 ? 11.823 3.756 -17.256 1.00 85.25 192 THR A C 1
ATOM 1517 O O . THR A 1 192 ? 12.224 2.608 -17.072 1.00 85.25 192 THR A O 1
ATOM 1520 N N . ARG A 1 193 ? 10.845 4.054 -18.114 1.00 85.50 193 ARG A N 1
ATOM 1521 C CA . ARG A 1 193 ? 10.207 3.067 -18.991 1.00 85.50 193 ARG A CA 1
ATOM 1522 C C . ARG A 1 193 ? 10.459 3.399 -20.450 1.00 85.50 193 ARG A C 1
ATOM 1524 O O . ARG A 1 193 ? 10.611 4.569 -20.814 1.00 85.50 193 ARG A O 1
ATOM 1531 N N . LEU A 1 194 ? 10.462 2.379 -21.292 1.00 82.56 194 LEU A N 1
ATOM 1532 C CA . LEU A 1 194 ? 10.406 2.564 -22.730 1.00 82.56 194 LEU A CA 1
ATOM 1533 C C . LEU A 1 194 ? 9.009 3.071 -23.103 1.00 82.56 194 LEU A C 1
ATOM 1535 O O . LEU A 1 194 ? 8.001 2.484 -22.710 1.00 82.56 194 LEU A O 1
ATOM 1539 N N . ALA A 1 195 ? 8.934 4.180 -23.835 1.00 71.75 195 ALA A N 1
ATOM 1540 C CA . ALA A 1 195 ? 7.659 4.680 -24.323 1.00 71.75 195 ALA A CA 1
ATOM 1541 C C . ALA A 1 195 ? 7.112 3.736 -25.3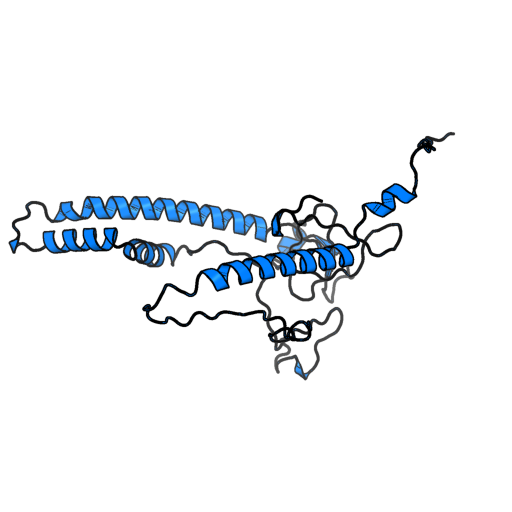99 1.00 71.75 195 ALA A C 1
ATOM 1543 O O . ALA A 1 195 ? 7.695 3.614 -26.473 1.00 71.75 195 ALA A O 1
ATOM 1544 N N . SER A 1 196 ? 5.982 3.097 -25.105 1.00 61.44 196 SER A N 1
ATOM 1545 C CA . SER A 1 196 ? 5.224 2.282 -26.056 1.00 61.44 196 SER A CA 1
ATOM 1546 C C . SER A 1 196 ? 4.021 3.075 -26.570 1.00 61.44 196 SER A C 1
ATOM 1548 O O . SER A 1 196 ? 2.880 2.649 -26.437 1.00 61.44 196 SER A O 1
ATOM 1550 N N . ASP A 1 197 ? 4.254 4.295 -27.064 1.00 60.16 197 ASP A N 1
ATOM 1551 C CA . ASP A 1 197 ? 3.196 5.052 -27.738 1.00 60.16 197 ASP A CA 1
ATOM 1552 C C . ASP A 1 197 ? 3.348 4.881 -29.248 1.00 60.16 197 ASP A C 1
ATOM 1554 O O . ASP A 1 197 ? 4.436 5.066 -29.798 1.00 60.16 197 ASP A O 1
ATOM 1558 N N . HIS A 1 198 ? 2.247 4.551 -29.917 1.00 49.09 198 HIS A N 1
ATOM 1559 C CA . HIS A 1 198 ? 2.182 4.301 -31.358 1.00 49.09 198 HIS A CA 1
ATOM 1560 C C . HIS A 1 198 ? 2.593 5.534 -32.184 1.00 49.09 198 HIS A C 1
ATOM 1562 O O . HIS A 1 198 ? 2.992 5.398 -33.338 1.00 49.09 198 HIS A O 1
ATOM 1568 N N . ASN A 1 199 ? 2.534 6.725 -31.573 1.00 44.41 199 ASN A N 1
ATOM 1569 C CA . ASN A 1 199 ? 2.824 8.015 -32.201 1.00 44.41 199 ASN A CA 1
ATOM 1570 C C . ASN A 1 199 ? 4.118 8.692 -31.717 1.00 44.41 199 ASN A C 1
ATOM 1572 O O . ASN A 1 199 ? 4.422 9.796 -32.167 1.00 44.41 199 ASN A O 1
ATOM 1576 N N . SER A 1 200 ? 4.895 8.076 -30.819 1.00 51.59 200 SER A N 1
ATOM 1577 C CA . SER A 1 200 ? 6.173 8.643 -30.368 1.00 51.59 200 SER A CA 1
ATOM 1578 C C . SER A 1 200 ? 7.330 7.745 -30.787 1.00 51.59 200 SER A C 1
ATOM 1580 O O . SER A 1 200 ? 7.302 6.547 -30.521 1.00 51.59 200 SER A O 1
ATOM 1582 N N . HIS A 1 201 ? 8.349 8.315 -31.438 1.00 49.91 201 HIS A N 1
ATOM 1583 C CA . HIS A 1 201 ? 9.585 7.604 -31.763 1.00 49.91 201 HIS A CA 1
ATOM 1584 C C . HIS A 1 201 ? 10.127 6.916 -30.501 1.00 49.91 201 HIS A C 1
ATOM 1586 O O . HIS A 1 201 ? 10.452 7.599 -29.531 1.00 49.91 201 HIS A O 1
ATOM 1592 N N . GLY A 1 202 ? 10.145 5.577 -30.506 1.00 59.59 202 GLY A N 1
ATOM 1593 C CA . GLY A 1 202 ? 10.417 4.719 -29.350 1.00 59.59 202 GLY A CA 1
ATOM 1594 C C . GLY A 1 202 ? 11.655 5.149 -28.569 1.00 59.59 202 GLY A C 1
ATOM 1595 O O . GLY A 1 202 ? 12.785 4.875 -28.966 1.00 59.59 202 GLY A O 1
ATOM 1596 N N . GLY A 1 203 ? 11.421 5.840 -27.456 1.00 70.81 203 GLY A N 1
ATOM 1597 C CA . GLY A 1 203 ? 12.456 6.456 -26.640 1.00 70.81 203 GLY A CA 1
ATOM 1598 C C . GLY A 1 203 ? 12.252 6.168 -25.160 1.00 70.81 203 GLY A C 1
ATOM 1599 O O . GLY A 1 203 ? 11.140 5.903 -24.696 1.00 70.81 203 GLY A O 1
ATOM 1600 N N . TRP A 1 204 ? 13.343 6.224 -24.405 1.00 74.75 204 TRP A N 1
ATOM 1601 C CA . TRP A 1 204 ? 13.321 6.092 -22.952 1.00 74.75 204 TRP A CA 1
ATOM 1602 C C . TRP A 1 204 ? 12.717 7.342 -22.317 1.00 74.75 204 TRP A C 1
ATOM 1604 O O . TRP A 1 204 ? 13.132 8.458 -22.629 1.00 74.75 204 TRP A O 1
ATOM 1614 N N . ARG A 1 205 ? 11.742 7.172 -21.420 1.00 69.38 205 ARG A N 1
ATOM 1615 C CA . ARG A 1 205 ? 11.093 8.287 -20.719 1.00 69.38 205 ARG A CA 1
ATOM 1616 C C . ARG A 1 205 ? 11.120 8.046 -19.221 1.00 69.38 205 ARG A C 1
ATOM 1618 O O . ARG A 1 205 ? 10.713 6.985 -18.744 1.00 69.38 205 ARG A O 1
ATOM 1625 N N . ASN A 1 206 ? 11.604 9.039 -18.483 1.00 64.94 206 ASN A N 1
ATOM 1626 C CA . ASN A 1 206 ? 11.683 8.966 -17.034 1.00 64.94 206 ASN A CA 1
ATOM 1627 C C . ASN A 1 206 ? 10.392 9.512 -16.417 1.00 64.94 206 ASN A C 1
ATOM 1629 O O . ASN A 1 206 ? 9.936 10.600 -16.765 1.00 64.94 206 ASN A O 1
ATOM 1633 N N . ARG A 1 207 ? 9.803 8.778 -15.468 1.00 61.78 207 ARG A N 1
ATOM 1634 C CA . ARG A 1 207 ? 8.667 9.274 -14.679 1.00 61.78 207 ARG A CA 1
ATOM 1635 C C . ARG A 1 207 ? 9.017 10.523 -13.860 1.00 61.78 207 ARG A C 1
ATOM 1637 O O . ARG A 1 207 ? 8.106 11.254 -13.498 1.00 61.78 207 ARG A O 1
ATOM 1644 N N . ALA A 1 208 ? 10.286 10.797 -13.572 1.00 61.41 208 ALA A N 1
ATOM 1645 C CA . ALA A 1 208 ? 10.694 12.036 -12.912 1.00 61.41 208 ALA A CA 1
ATOM 1646 C C . ALA A 1 208 ? 10.328 13.292 -13.726 1.00 61.41 208 ALA A C 1
ATOM 1648 O O . ALA A 1 208 ? 10.053 14.338 -13.136 1.00 61.41 208 ALA A O 1
ATOM 1649 N N . ASP A 1 209 ? 10.271 13.188 -15.059 1.00 64.38 209 ASP A N 1
ATOM 1650 C CA . ASP A 1 209 ? 10.021 14.329 -15.933 1.00 64.38 209 ASP A CA 1
ATOM 1651 C C . ASP A 1 209 ? 8.599 14.854 -15.743 1.00 64.38 209 ASP A C 1
ATOM 1653 O O . ASP A 1 209 ? 7.603 14.161 -15.967 1.00 64.38 209 ASP A O 1
ATOM 1657 N N . GLU A 1 210 ? 8.485 16.126 -15.377 1.00 54.94 210 GLU A N 1
ATOM 1658 C CA . GLU A 1 210 ? 7.201 16.756 -15.079 1.00 54.94 210 GLU A CA 1
ATOM 1659 C C . GLU A 1 210 ? 6.243 16.729 -16.286 1.00 54.94 210 GLU A C 1
ATOM 1661 O O . GLU A 1 210 ? 5.033 16.560 -16.131 1.00 54.94 210 GLU A O 1
ATOM 1666 N N . ALA A 1 211 ? 6.789 16.812 -17.504 1.00 56.41 211 ALA A N 1
ATOM 1667 C CA . ALA A 1 211 ? 6.045 16.649 -18.750 1.00 56.41 211 ALA A CA 1
ATOM 1668 C C . ALA A 1 211 ? 5.505 15.217 -18.929 1.00 56.41 211 ALA A C 1
ATOM 1670 O O . ALA A 1 211 ? 4.378 15.042 -19.389 1.00 56.41 211 ALA A O 1
ATOM 1671 N N . VAL A 1 212 ? 6.265 14.192 -18.524 1.00 58.06 212 VAL A N 1
ATOM 1672 C CA . VAL A 1 212 ? 5.826 12.785 -18.539 1.00 58.06 212 VAL A CA 1
ATOM 1673 C C . VAL A 1 212 ? 4.751 12.563 -17.475 1.00 58.06 212 VAL A C 1
ATOM 1675 O O . VAL A 1 212 ? 3.714 11.983 -17.785 1.00 58.06 212 VAL A O 1
ATOM 1678 N N . ARG A 1 213 ? 4.935 13.095 -16.257 1.00 59.91 213 ARG A N 1
ATOM 1679 C CA . ARG A 1 213 ? 3.946 13.016 -15.162 1.00 59.91 213 ARG A CA 1
ATOM 1680 C C . ARG A 1 213 ? 2.620 13.675 -15.522 1.00 59.91 213 ARG A C 1
ATOM 1682 O O . ARG A 1 213 ? 1.568 13.118 -15.227 1.00 59.91 213 ARG A O 1
ATOM 1689 N N . ARG A 1 214 ? 2.659 14.852 -16.158 1.00 48.31 214 ARG A N 1
ATOM 1690 C CA . ARG A 1 214 ? 1.452 15.566 -16.604 1.00 48.31 214 ARG A CA 1
ATOM 1691 C C . ARG A 1 214 ? 0.769 14.876 -17.783 1.00 48.31 214 ARG A C 1
ATOM 1693 O O . ARG A 1 214 ? -0.452 14.792 -17.784 1.00 48.31 214 ARG A O 1
ATOM 1700 N N . ALA A 1 215 ? 1.532 14.376 -18.758 1.00 52.31 215 ALA A N 1
ATOM 1701 C CA . ALA A 1 215 ? 0.965 13.766 -19.961 1.00 52.31 215 ALA A CA 1
ATOM 1702 C C . ALA A 1 215 ? 0.467 12.324 -19.747 1.00 52.31 215 ALA A C 1
ATOM 1704 O O . ALA A 1 215 ? -0.449 11.898 -20.439 1.00 52.31 215 ALA A O 1
ATOM 1705 N N . TRP A 1 216 ? 1.046 11.573 -18.804 1.00 50.38 216 TRP A N 1
ATOM 1706 C CA . TRP A 1 216 ? 0.723 10.153 -18.588 1.00 50.38 216 TRP A CA 1
ATOM 1707 C C . TRP A 1 216 ? -0.003 9.908 -17.254 1.00 50.38 216 TRP A C 1
ATOM 1709 O O . TRP A 1 216 ? -0.430 8.788 -16.963 1.00 50.38 216 TRP A O 1
ATOM 1719 N N . GLY A 1 217 ? -0.181 10.952 -16.439 1.00 49.41 217 GLY A N 1
ATOM 1720 C CA . GLY A 1 217 ? -0.732 10.846 -15.092 1.00 49.41 217 GLY A CA 1
ATOM 1721 C C . GLY A 1 217 ? 0.132 9.972 -14.178 1.00 49.41 217 GLY A C 1
ATOM 1722 O O . GLY A 1 217 ? 1.292 9.670 -14.463 1.00 49.41 217 GLY A O 1
ATOM 1723 N N . ALA A 1 218 ? -0.454 9.517 -13.071 1.00 51.19 218 ALA A N 1
ATOM 1724 C CA . ALA A 1 218 ? 0.127 8.485 -12.214 1.00 51.19 218 ALA A CA 1
ATOM 1725 C C . ALA A 1 218 ? 0.018 7.093 -12.872 1.00 51.19 218 ALA A C 1
ATOM 1727 O O . ALA A 1 218 ? -0.567 6.181 -12.288 1.00 51.19 218 ALA A O 1
ATOM 1728 N N . THR A 1 219 ? 0.501 6.919 -14.112 1.00 57.12 219 THR A N 1
ATOM 1729 C CA . THR A 1 219 ? 0.609 5.568 -14.683 1.00 57.12 219 THR A CA 1
ATOM 1730 C C . THR A 1 219 ? 1.620 4.812 -13.851 1.00 57.12 219 THR A C 1
ATOM 1732 O O . THR A 1 219 ? 2.728 5.308 -13.663 1.00 57.12 219 THR A O 1
ATOM 1735 N N . PHE A 1 220 ? 1.249 3.633 -13.371 1.00 70.44 220 PHE A N 1
ATOM 1736 C CA . PHE A 1 220 ? 2.139 2.733 -12.647 1.00 70.44 220 PHE A CA 1
ATOM 1737 C C . PHE A 1 220 ? 2.991 1.939 -13.645 1.00 70.44 220 PHE A C 1
ATOM 1739 O O . PHE A 1 220 ? 2.782 2.038 -14.850 1.00 70.44 220 PHE A O 1
ATOM 1746 N N . VAL A 1 221 ? 4.007 1.226 -13.157 1.00 85.00 221 VAL A N 1
ATOM 1747 C CA . VAL A 1 221 ? 4.662 0.186 -13.969 1.00 85.00 221 VAL A CA 1
ATOM 1748 C C . VAL A 1 221 ? 3.635 -0.914 -14.223 1.00 85.00 221 VAL A C 1
ATOM 1750 O O . VAL A 1 221 ? 2.984 -1.365 -13.275 1.00 85.00 221 VAL A O 1
ATOM 1753 N N . GLU A 1 222 ? 3.485 -1.327 -15.476 1.00 86.75 222 GLU A N 1
ATOM 1754 C CA . GLU A 1 222 ? 2.545 -2.369 -15.887 1.00 86.75 222 GLU A CA 1
ATOM 1755 C C . GLU A 1 222 ? 3.269 -3.614 -16.410 1.00 86.75 222 GLU A C 1
ATOM 1757 O O . GLU A 1 222 ? 4.449 -3.596 -16.763 1.00 86.75 222 GLU A O 1
ATOM 1762 N N . VAL A 1 223 ? 2.565 -4.746 -16.410 1.00 89.25 223 VAL A N 1
ATOM 1763 C CA . VAL A 1 223 ? 3.126 -6.011 -16.895 1.00 89.25 223 VAL A CA 1
ATOM 1764 C C . VAL A 1 223 ? 3.326 -5.918 -18.407 1.00 89.25 223 VAL A C 1
ATOM 1766 O O . VAL A 1 223 ? 2.365 -5.707 -19.138 1.00 89.25 223 VAL A O 1
ATOM 1769 N N . GLY A 1 224 ? 4.564 -6.120 -18.859 1.00 87.50 224 GLY A N 1
ATOM 1770 C CA . GLY A 1 224 ? 4.961 -5.967 -20.264 1.00 87.50 224 GLY A CA 1
ATOM 1771 C C . GLY A 1 224 ? 5.746 -4.682 -20.546 1.00 87.50 224 GLY A C 1
ATOM 1772 O O . GLY A 1 224 ? 6.327 -4.567 -21.624 1.00 87.50 224 GLY A O 1
ATOM 1773 N N . ASP A 1 225 ? 5.829 -3.758 -19.580 1.00 86.88 225 ASP A N 1
ATOM 1774 C CA . ASP A 1 225 ? 6.691 -2.581 -19.691 1.00 86.88 225 ASP A CA 1
ATOM 1775 C C . ASP A 1 225 ? 8.171 -2.986 -19.735 1.00 86.88 225 ASP A C 1
ATOM 1777 O O . ASP A 1 225 ? 8.646 -3.798 -18.936 1.00 86.88 225 ASP A O 1
ATOM 1781 N N . ILE A 1 226 ? 8.924 -2.358 -20.640 1.00 88.44 226 ILE A N 1
ATOM 1782 C CA . ILE A 1 226 ? 10.385 -2.442 -20.657 1.00 88.44 226 ILE A CA 1
ATOM 1783 C C . ILE A 1 226 ? 10.929 -1.311 -19.790 1.00 88.44 226 ILE A C 1
ATOM 1785 O O . ILE A 1 226 ? 10.640 -0.136 -20.028 1.00 88.44 226 ILE A O 1
ATOM 1789 N N . LEU A 1 227 ? 11.731 -1.671 -18.793 1.00 89.50 227 LEU A N 1
ATOM 1790 C CA . LEU A 1 227 ? 12.316 -0.735 -17.840 1.00 89.50 227 LEU A CA 1
ATOM 1791 C C . LEU A 1 227 ? 13.816 -0.578 -18.086 1.00 89.50 227 LEU A C 1
ATOM 1793 O O . LEU A 1 227 ? 14.500 -1.542 -18.424 1.00 89.50 227 LEU A O 1
ATOM 1797 N N . LEU A 1 228 ? 14.316 0.638 -17.873 1.00 90.00 228 LEU A N 1
ATOM 1798 C CA . LEU A 1 228 ? 15.745 0.919 -17.765 1.00 90.00 228 LEU A CA 1
ATOM 1799 C C . LEU A 1 228 ? 16.050 1.235 -16.306 1.00 90.00 228 LEU A C 1
ATOM 1801 O O . LEU A 1 228 ? 15.623 2.272 -15.798 1.00 90.00 228 LEU A O 1
ATOM 1805 N N . LEU A 1 229 ? 16.782 0.338 -15.656 1.00 90.69 229 LEU A N 1
ATOM 1806 C CA . LEU A 1 229 ? 17.280 0.524 -14.299 1.00 90.69 229 LEU A CA 1
ATOM 1807 C C . LEU A 1 229 ? 18.719 1.028 -14.375 1.00 90.69 229 LEU A C 1
ATOM 1809 O O . LEU A 1 229 ? 19.525 0.488 -15.135 1.00 90.69 229 LEU A O 1
ATOM 1813 N N . ARG A 1 230 ? 19.026 2.087 -13.631 1.00 89.88 230 ARG A N 1
ATOM 1814 C CA . ARG A 1 230 ? 20.382 2.623 -13.490 1.00 89.88 230 ARG A CA 1
ATOM 1815 C C . ARG A 1 230 ? 21.032 2.083 -12.223 1.00 89.88 230 ARG A C 1
ATOM 1817 O O . ARG A 1 230 ? 20.394 1.405 -11.421 1.00 89.88 230 ARG A O 1
ATOM 1824 N N . ASN A 1 231 ? 22.317 2.385 -12.057 1.00 90.94 231 ASN A N 1
ATOM 1825 C CA . ASN A 1 231 ? 23.001 2.075 -10.811 1.00 90.94 231 ASN A CA 1
ATOM 1826 C C . ASN A 1 231 ? 22.276 2.744 -9.637 1.00 90.94 231 ASN A C 1
ATOM 1828 O O . ASN A 1 231 ? 21.832 3.884 -9.770 1.00 90.94 231 ASN A O 1
ATOM 1832 N N . ASP A 1 232 ? 22.157 2.019 -8.528 1.00 89.38 232 ASP A N 1
ATOM 1833 C CA . ASP A 1 232 ? 21.491 2.457 -7.294 1.00 89.38 232 ASP A CA 1
ATOM 1834 C C . ASP A 1 232 ? 19.972 2.716 -7.412 1.00 89.38 232 ASP A C 1
ATOM 1836 O O . ASP A 1 232 ? 19.336 3.121 -6.435 1.00 89.38 232 ASP A O 1
ATOM 1840 N N . ASP A 1 233 ? 19.352 2.438 -8.567 1.00 88.81 233 ASP A N 1
ATOM 1841 C CA . ASP A 1 233 ? 17.895 2.494 -8.700 1.00 88.81 233 ASP A CA 1
ATOM 1842 C C . ASP A 1 233 ? 17.243 1.329 -7.945 1.00 88.81 233 ASP A C 1
ATOM 1844 O O . ASP A 1 233 ? 17.605 0.157 -8.093 1.00 88.81 233 ASP A O 1
ATOM 1848 N N . GLN A 1 234 ? 16.194 1.637 -7.183 1.00 87.12 234 GLN A N 1
ATOM 1849 C CA . GLN A 1 234 ? 15.368 0.601 -6.579 1.00 87.12 234 GLN A CA 1
ATOM 1850 C C . GLN A 1 234 ? 14.559 -0.133 -7.655 1.00 87.12 234 GLN A C 1
ATOM 1852 O O . GLN A 1 234 ? 13.857 0.479 -8.463 1.00 87.12 234 GLN A O 1
ATOM 1857 N N . ILE A 1 235 ? 14.603 -1.465 -7.623 1.00 91.00 235 ILE A N 1
ATOM 1858 C CA . ILE A 1 235 ? 13.832 -2.312 -8.536 1.00 91.00 235 ILE A CA 1
ATOM 1859 C C . ILE A 1 235 ? 12.329 -2.192 -8.190 1.00 91.00 235 ILE A C 1
ATOM 1861 O O . ILE A 1 235 ? 11.939 -2.527 -7.069 1.00 91.00 235 ILE A O 1
ATOM 1865 N N . PRO A 1 236 ? 11.459 -1.731 -9.114 1.00 88.38 236 PRO A N 1
ATOM 1866 C CA . PRO A 1 236 ? 10.072 -1.368 -8.795 1.00 88.38 236 PRO A CA 1
ATOM 1867 C C . PRO A 1 236 ? 9.085 -2.547 -8.783 1.00 88.38 236 PRO A C 1
ATOM 1869 O O . PRO A 1 236 ? 7.953 -2.387 -8.324 1.00 88.38 236 PRO A O 1
ATOM 1872 N N . ALA A 1 237 ? 9.460 -3.694 -9.355 1.00 90.81 237 ALA A N 1
ATOM 1873 C CA . ALA A 1 237 ? 8.660 -4.917 -9.444 1.00 90.81 237 ALA A CA 1
ATOM 1874 C C . ALA A 1 237 ? 9.559 -6.112 -9.804 1.00 90.81 237 ALA A C 1
ATOM 1876 O O . ALA A 1 237 ? 10.719 -5.927 -10.164 1.00 90.81 237 ALA A O 1
ATOM 1877 N N . ASP A 1 238 ? 9.014 -7.328 -9.790 1.00 92.06 238 ASP A N 1
ATOM 1878 C CA . ASP A 1 238 ? 9.713 -8.497 -10.332 1.00 92.06 238 ASP A CA 1
ATOM 1879 C C . ASP A 1 238 ? 9.966 -8.312 -11.838 1.00 92.06 238 ASP A C 1
ATOM 1881 O O . ASP A 1 238 ? 9.023 -8.217 -12.630 1.00 92.06 238 ASP A O 1
ATOM 1885 N N . VAL A 1 239 ? 11.238 -8.285 -12.238 1.00 92.06 239 VAL A N 1
ATOM 1886 C CA . VAL A 1 239 ? 11.676 -8.061 -13.624 1.00 92.06 239 VAL A CA 1
ATOM 1887 C C . VAL A 1 239 ? 12.476 -9.243 -14.162 1.00 92.06 239 VAL A C 1
ATOM 1889 O O . VAL A 1 239 ? 13.063 -10.020 -13.412 1.00 92.06 239 VAL A O 1
ATOM 1892 N N . VAL A 1 240 ? 12.516 -9.360 -15.488 1.00 92.50 240 VAL A N 1
ATOM 1893 C CA . VAL A 1 240 ? 13.417 -10.270 -16.201 1.00 92.50 240 VAL A CA 1
ATOM 1894 C C . VAL A 1 240 ? 14.505 -9.427 -16.851 1.00 92.50 240 VAL A C 1
ATOM 1896 O O . VAL A 1 240 ? 14.202 -8.483 -17.580 1.00 92.50 240 VAL A O 1
ATOM 1899 N N . VAL A 1 241 ? 15.767 -9.757 -16.582 1.00 92.81 241 VAL A N 1
ATOM 1900 C CA . VAL A 1 241 ? 16.912 -9.060 -17.177 1.00 92.81 241 VAL A CA 1
ATOM 1901 C C . VAL A 1 241 ? 17.002 -9.430 -18.657 1.00 92.81 241 VAL A C 1
ATOM 1903 O O . VAL A 1 241 ? 17.106 -10.606 -18.998 1.00 92.81 241 VAL A O 1
ATOM 1906 N N . LEU A 1 242 ? 16.936 -8.420 -19.528 1.00 91.06 242 LEU A N 1
ATOM 1907 C CA . LEU A 1 242 ? 17.050 -8.580 -20.984 1.00 91.06 242 LEU A CA 1
ATOM 1908 C C . LEU A 1 242 ? 18.448 -8.218 -21.495 1.00 91.06 242 LEU A C 1
ATOM 1910 O O . LEU A 1 242 ? 18.957 -8.857 -22.410 1.00 91.06 242 LEU A O 1
ATOM 1914 N N . ALA A 1 243 ? 19.048 -7.179 -20.916 1.00 91.06 243 ALA A N 1
ATOM 1915 C CA . ALA A 1 243 ? 20.367 -6.671 -21.263 1.00 91.06 243 ALA A CA 1
ATOM 1916 C C . ALA A 1 243 ? 20.988 -5.964 -20.049 1.00 91.06 243 ALA A C 1
ATOM 1918 O O . ALA A 1 243 ? 20.272 -5.504 -19.159 1.00 91.06 243 ALA A O 1
ATOM 1919 N N . THR A 1 244 ? 22.313 -5.862 -20.042 1.00 92.94 244 THR A N 1
ATOM 1920 C CA . THR A 1 244 ? 23.116 -5.176 -19.019 1.00 92.94 244 THR A CA 1
ATOM 1921 C C . THR A 1 244 ? 24.111 -4.232 -19.697 1.00 92.94 244 THR A C 1
ATOM 1923 O O . THR A 1 244 ? 24.391 -4.373 -20.887 1.00 92.94 244 THR A O 1
ATOM 1926 N N . SER A 1 245 ? 24.650 -3.276 -18.943 1.00 90.81 245 SER A N 1
ATOM 1927 C CA . SER A 1 245 ? 25.714 -2.371 -19.389 1.00 90.81 245 SER A CA 1
ATOM 1928 C C . SER A 1 245 ? 27.129 -2.922 -19.172 1.00 90.81 245 SER A C 1
ATOM 1930 O O . SER A 1 245 ? 28.085 -2.168 -19.331 1.00 90.81 245 SER A O 1
ATOM 1932 N N . ASP A 1 246 ? 27.270 -4.185 -18.756 1.00 89.31 246 ASP A N 1
ATOM 1933 C CA . ASP A 1 246 ? 28.564 -4.824 -18.498 1.00 89.31 246 ASP A CA 1
ATOM 1934 C C . ASP A 1 246 ? 29.515 -4.704 -19.712 1.00 89.31 246 ASP A C 1
ATOM 1936 O O . ASP A 1 246 ? 29.207 -5.239 -20.783 1.00 89.31 246 ASP A O 1
ATOM 1940 N N . PRO A 1 247 ? 30.667 -4.017 -19.575 1.00 79.38 247 PRO A N 1
ATOM 1941 C CA . PRO A 1 247 ? 31.599 -3.793 -20.679 1.00 79.38 247 PRO A CA 1
ATOM 1942 C C . PRO A 1 247 ? 32.272 -5.077 -21.178 1.00 79.38 247 PRO A C 1
ATOM 1944 O O . PRO A 1 247 ? 32.776 -5.088 -22.299 1.00 79.38 247 PRO A O 1
ATOM 1947 N N . GLN A 1 248 ? 32.295 -6.142 -20.369 1.00 80.00 248 GLN A N 1
ATOM 1948 C CA . GLN A 1 248 ? 32.866 -7.437 -20.756 1.00 80.00 248 GLN A CA 1
ATOM 1949 C C . GLN A 1 248 ? 31.901 -8.259 -21.621 1.00 80.00 248 GLN A C 1
ATOM 1951 O O . GLN A 1 248 ? 32.335 -9.151 -22.347 1.00 80.00 248 GLN A O 1
ATOM 1956 N N . GLY A 1 249 ? 30.610 -7.904 -21.624 1.00 76.50 249 GLY A N 1
ATOM 1957 C CA . GLY A 1 249 ? 29.588 -8.554 -22.440 1.00 76.50 249 GLY A CA 1
ATOM 1958 C C . GLY A 1 249 ? 29.090 -9.889 -21.881 1.00 76.50 249 GLY A C 1
ATOM 1959 O O . GLY A 1 249 ? 28.338 -10.578 -22.569 1.00 76.50 249 GLY A O 1
ATOM 1960 N N . ASP A 1 250 ? 29.438 -10.237 -20.639 1.00 82.94 250 ASP A N 1
ATOM 1961 C CA . ASP A 1 250 ? 29.073 -11.517 -20.014 1.00 82.94 250 ASP A CA 1
ATOM 1962 C C . ASP A 1 250 ? 27.615 -11.550 -19.526 1.00 82.94 250 ASP A C 1
ATOM 1964 O O . ASP A 1 250 ? 27.125 -12.566 -19.028 1.00 82.94 250 ASP A O 1
ATOM 1968 N N . GLY A 1 251 ? 26.883 -10.444 -19.678 1.00 84.00 251 GLY A N 1
ATOM 1969 C CA . GLY A 1 251 ? 25.475 -10.384 -19.300 1.00 84.00 251 GLY A CA 1
ATOM 1970 C C . GLY A 1 251 ? 25.256 -10.236 -17.791 1.00 84.00 251 GLY A C 1
ATOM 1971 O O . GLY A 1 251 ? 24.137 -10.434 -17.318 1.00 84.00 251 GLY A O 1
ATOM 1972 N N . LEU A 1 252 ? 26.302 -9.905 -17.028 1.00 88.38 252 LEU A N 1
ATOM 1973 C CA . LEU A 1 252 ? 26.251 -9.852 -15.571 1.00 88.38 252 LEU A CA 1
ATOM 1974 C C . LEU A 1 252 ? 25.630 -8.544 -15.056 1.00 88.38 252 LEU A C 1
ATOM 1976 O O . LEU A 1 252 ? 25.847 -7.456 -15.592 1.00 88.38 252 LEU A O 1
ATOM 1980 N N . CYS A 1 253 ? 24.854 -8.657 -13.979 1.00 89.81 253 CYS A N 1
ATOM 1981 C CA . CYS A 1 253 ? 24.366 -7.534 -13.185 1.00 89.81 253 CYS A CA 1
ATOM 1982 C C . CYS A 1 253 ? 24.409 -7.902 -11.699 1.00 89.81 253 CYS A C 1
ATOM 1984 O O . CYS A 1 253 ? 24.152 -9.051 -11.330 1.00 89.81 253 CYS A O 1
ATOM 1986 N N . TYR A 1 254 ? 24.702 -6.921 -10.852 1.00 90.38 254 TYR A N 1
ATOM 1987 C CA . TYR A 1 254 ? 24.760 -7.088 -9.403 1.00 90.38 254 TYR A CA 1
ATOM 1988 C C . TYR A 1 254 ? 23.525 -6.457 -8.764 1.00 90.38 254 TYR A C 1
ATOM 1990 O O . TYR A 1 254 ? 23.037 -5.429 -9.230 1.00 90.38 254 TYR A O 1
ATOM 1998 N N . VAL A 1 255 ? 23.003 -7.093 -7.716 1.00 91.62 255 VAL A N 1
ATOM 1999 C CA . VAL A 1 255 ? 21.816 -6.635 -6.989 1.00 91.62 255 VAL A CA 1
ATOM 2000 C C . VAL A 1 255 ? 22.104 -6.735 -5.499 1.00 91.62 255 VAL A C 1
ATOM 2002 O O . VAL A 1 255 ? 22.554 -7.778 -5.032 1.00 91.62 255 VAL A O 1
ATOM 2005 N N . GLU A 1 256 ? 21.807 -5.674 -4.753 1.00 91.19 256 GLU A N 1
ATOM 2006 C CA . GLU A 1 256 ? 21.820 -5.715 -3.293 1.00 91.19 256 GLU A CA 1
ATOM 2007 C C . GLU A 1 256 ? 20.494 -6.302 -2.783 1.00 91.19 256 GLU A C 1
ATOM 2009 O O . GLU A 1 256 ? 19.419 -5.734 -2.997 1.00 91.19 256 GLU A O 1
ATOM 2014 N N . THR A 1 257 ? 20.552 -7.442 -2.088 1.00 90.69 257 THR A N 1
ATOM 2015 C CA . THR A 1 257 ? 19.362 -8.139 -1.560 1.00 90.69 257 THR A CA 1
ATOM 2016 C C . THR A 1 257 ? 19.112 -7.892 -0.075 1.00 90.69 257 THR A C 1
ATOM 2018 O O . THR A 1 257 ? 18.163 -8.434 0.487 1.00 90.69 257 THR A O 1
ATOM 2021 N N . LYS A 1 258 ? 19.861 -6.984 0.560 1.00 91.44 258 LYS A N 1
ATOM 2022 C CA . LYS A 1 258 ? 19.758 -6.656 1.992 1.00 91.44 258 LYS A CA 1
ATOM 2023 C C . LYS A 1 258 ? 18.330 -6.408 2.490 1.00 91.44 258 LYS A C 1
ATOM 2025 O O . LYS A 1 258 ? 17.993 -6.774 3.613 1.00 91.44 258 LYS A O 1
ATOM 2030 N N . ASN A 1 259 ? 17.474 -5.805 1.665 1.00 86.44 259 ASN A N 1
ATOM 2031 C CA . ASN A 1 259 ? 16.078 -5.520 2.017 1.00 86.44 259 ASN A CA 1
ATOM 2032 C C . ASN A 1 259 ? 15.143 -6.745 1.931 1.00 86.44 259 ASN A C 1
ATOM 2034 O O . ASN A 1 259 ? 14.031 -6.692 2.455 1.00 86.44 259 ASN A O 1
ATOM 2038 N N . LEU A 1 260 ? 15.567 -7.821 1.266 1.00 87.06 260 LEU A N 1
ATOM 2039 C CA . LEU A 1 260 ? 14.805 -9.056 1.055 1.00 87.06 260 LEU A CA 1
ATOM 2040 C C . LEU A 1 260 ? 15.212 -10.152 2.046 1.00 87.06 260 LEU A C 1
ATOM 2042 O O . LEU A 1 260 ? 14.346 -10.754 2.679 1.00 87.06 260 LEU A O 1
ATOM 2046 N N . ASP A 1 261 ? 16.514 -10.402 2.186 1.00 86.06 261 ASP A N 1
ATOM 2047 C CA . ASP A 1 261 ? 17.065 -11.516 2.973 1.00 86.06 261 ASP A CA 1
ATOM 2048 C C . ASP A 1 261 ? 18.124 -11.096 4.006 1.00 86.06 261 ASP A C 1
ATOM 2050 O O . ASP A 1 261 ? 18.476 -11.888 4.884 1.00 86.06 261 ASP A O 1
ATOM 2054 N N . GLY A 1 262 ? 18.572 -9.838 3.972 1.00 87.00 262 GLY A N 1
ATOM 2055 C CA . GLY A 1 262 ? 19.588 -9.314 4.883 1.00 87.00 262 GLY A CA 1
ATOM 2056 C C . GLY A 1 262 ? 21.024 -9.675 4.500 1.00 87.00 262 GLY A C 1
ATOM 2057 O O . GLY A 1 262 ? 21.918 -9.467 5.322 1.00 87.00 262 GLY A O 1
ATOM 2058 N N . GLU A 1 263 ? 21.266 -10.203 3.297 1.00 87.81 263 GLU A N 1
ATOM 2059 C CA . GLU A 1 263 ? 22.622 -10.427 2.790 1.00 87.81 263 GLU A CA 1
ATOM 2060 C C . GLU A 1 263 ? 23.318 -9.093 2.455 1.00 87.81 263 GLU A C 1
ATOM 2062 O O . GLU A 1 263 ? 22.687 -8.131 2.019 1.00 87.81 263 GLU A O 1
ATOM 2067 N N . THR A 1 264 ? 24.631 -9.014 2.695 1.00 80.31 264 THR A N 1
ATOM 2068 C CA . THR A 1 264 ? 25.453 -7.795 2.515 1.00 80.31 264 THR A CA 1
ATOM 2069 C C . THR A 1 264 ? 26.701 -8.063 1.667 1.00 80.31 264 THR A C 1
ATOM 2071 O O . THR A 1 264 ? 27.755 -7.490 1.944 1.00 80.31 264 THR A O 1
ATOM 2074 N N . ASN A 1 265 ? 26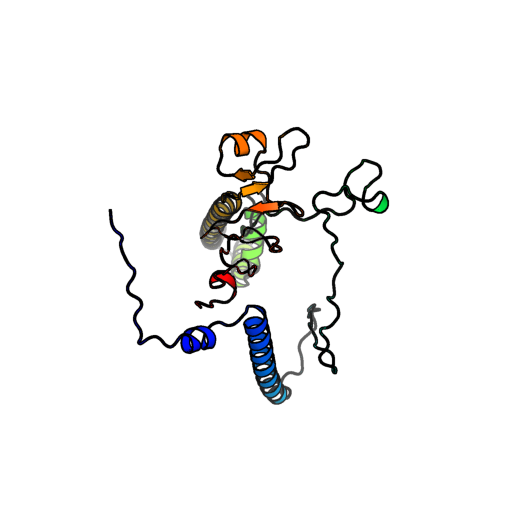.609 -9.030 0.750 1.00 69.12 265 ASN A N 1
ATOM 2075 C CA . ASN A 1 265 ? 27.734 -9.508 -0.060 1.00 69.12 265 ASN A CA 1
ATOM 2076 C C . ASN A 1 265 ? 28.239 -8.463 -1.058 1.00 69.12 265 ASN A C 1
ATOM 2078 O O . ASN A 1 265 ? 27.419 -7.633 -1.506 1.00 69.12 265 ASN A O 1
#

Organism: NCBI:txid1314781